Protein AF-A0A1H0LNW9-F1 (afdb_monomer)

Organism: NCBI:txid504798

Secondary structure (DSSP, 8-state):
-------SSSSSSSSHHHHHHHHHHTT------HHHHHHHHHHHTT----TTS-SSSS-----------TT--------HHHHHHHHHHHHHTTTTSEEE-S---HHHHHHHHHHHTSPPPHHHHHHHHHHSSEEETTEEE--EE--TTTTT--EEHHHHHHHHHHHH---TTEEEEEE-SSS-EEEEETTS--TTS---EEEE-TT---GGGSEEEESSHHHHHHHHHHHHHHHHHHH-

Structure (mmCIF, N/CA/C/O backbone):
data_AF-A0A1H0LNW9-F1
#
_entry.id   AF-A0A1H0LNW9-F1
#
loop_
_atom_site.group_PDB
_atom_site.id
_atom_site.type_symbol
_atom_site.label_atom_id
_atom_site.label_alt_id
_atom_site.label_comp_id
_atom_site.label_asym_id
_atom_site.label_entity_id
_atom_site.label_seq_id
_atom_site.pdbx_PDB_ins_code
_atom_site.Cartn_x
_atom_site.Cartn_y
_atom_site.Cartn_z
_atom_site.occupancy
_atom_site.B_iso_or_equiv
_atom_site.auth_seq_id
_atom_site.auth_comp_id
_atom_site.auth_asym_id
_atom_site.auth_atom_id
_atom_site.pdbx_PDB_model_num
ATOM 1 N N . MET A 1 1 ? 15.613 2.258 49.304 1.00 34.84 1 MET A N 1
ATOM 2 C CA . MET A 1 1 ? 14.424 1.414 49.062 1.00 34.84 1 MET A CA 1
ATOM 3 C C . MET A 1 1 ? 13.730 1.977 47.836 1.00 34.84 1 MET A C 1
ATOM 5 O O . MET A 1 1 ? 13.102 3.019 47.942 1.00 34.84 1 MET A O 1
ATOM 9 N N . GLY A 1 2 ? 13.984 1.391 46.666 1.00 29.47 2 GLY A N 1
ATOM 10 C CA . GLY A 1 2 ? 13.487 1.881 45.382 1.00 29.47 2 GLY A CA 1
ATOM 11 C C . GLY A 1 2 ? 12.769 0.762 44.635 1.00 29.47 2 GLY A C 1
ATOM 12 O O . GLY A 1 2 ? 13.371 -0.275 44.374 1.00 29.47 2 GLY A O 1
ATOM 13 N N . ASN A 1 3 ? 11.495 0.992 44.326 1.00 34.66 3 ASN A N 1
ATOM 14 C CA . ASN A 1 3 ? 10.720 0.288 43.302 1.00 34.66 3 ASN A CA 1
ATOM 15 C C . ASN A 1 3 ? 10.956 1.030 41.974 1.00 34.66 3 ASN A C 1
ATOM 17 O O . ASN A 1 3 ? 11.098 2.247 41.990 1.00 34.66 3 ASN A O 1
ATOM 21 N N . GLY A 1 4 ? 10.979 0.447 40.785 1.00 26.94 4 GLY A N 1
ATOM 22 C CA . GLY A 1 4 ? 10.804 -0.922 40.330 1.00 26.94 4 GLY A CA 1
ATOM 23 C C . GLY A 1 4 ? 10.951 -0.839 38.810 1.00 26.94 4 GLY A C 1
ATOM 24 O O . GLY A 1 4 ? 10.164 -0.172 38.146 1.00 26.94 4 GLY A O 1
ATOM 25 N N . CYS A 1 5 ? 12.022 -1.427 38.282 1.00 28.97 5 CYS A N 1
ATOM 26 C CA . CYS A 1 5 ? 12.367 -1.429 36.865 1.00 28.97 5 CYS A CA 1
ATOM 27 C C . CYS A 1 5 ? 11.828 -2.733 36.261 1.00 28.97 5 CYS A C 1
ATOM 29 O O . CYS A 1 5 ? 12.418 -3.791 36.461 1.00 28.97 5 CYS A O 1
ATOM 31 N N . LEU A 1 6 ? 10.676 -2.676 35.591 1.00 31.20 6 LEU A N 1
ATOM 32 C CA . LEU A 1 6 ? 10.046 -3.823 34.921 1.00 31.20 6 LEU A CA 1
ATOM 33 C C . LEU A 1 6 ? 9.520 -3.408 33.540 1.00 31.20 6 LEU A C 1
ATOM 35 O O . LEU A 1 6 ? 8.344 -3.544 33.242 1.00 31.20 6 LEU A O 1
ATOM 39 N N . VAL A 1 7 ? 10.404 -2.896 32.681 1.00 29.38 7 VAL A N 1
ATOM 40 C CA . VAL A 1 7 ? 10.151 -2.778 31.233 1.00 29.38 7 VAL A CA 1
ATOM 41 C C . VAL A 1 7 ? 11.478 -2.984 30.493 1.00 29.38 7 VAL A C 1
ATOM 43 O O . VAL A 1 7 ? 12.141 -2.025 30.115 1.00 29.38 7 VAL A O 1
ATOM 46 N N . SER A 1 8 ? 11.964 -4.224 30.352 1.00 31.25 8 SER A N 1
ATOM 47 C CA . SER A 1 8 ? 13.153 -4.460 29.496 1.00 31.25 8 SER A CA 1
ATOM 48 C C . SER A 1 8 ? 13.343 -5.882 28.938 1.00 31.25 8 SER A C 1
ATOM 50 O O . SER A 1 8 ? 14.408 -6.214 28.414 1.00 31.25 8 SER A O 1
ATOM 52 N N . ALA A 1 9 ? 12.328 -6.750 29.004 1.00 26.91 9 ALA A N 1
ATOM 53 C CA . ALA A 1 9 ? 12.475 -8.142 28.558 1.00 26.91 9 ALA A CA 1
ATOM 54 C C . ALA A 1 9 ? 11.690 -8.520 27.285 1.00 26.91 9 ALA A C 1
ATOM 56 O O . ALA A 1 9 ? 11.977 -9.564 26.712 1.00 26.91 9 ALA A O 1
ATOM 57 N N . ALA A 1 10 ? 10.768 -7.689 26.784 1.00 27.45 10 ALA A N 1
ATOM 58 C CA . ALA A 1 10 ? 9.867 -8.086 25.690 1.00 27.45 10 ALA A CA 1
ATOM 59 C C . ALA A 1 10 ? 10.398 -7.843 24.256 1.00 27.45 10 ALA A C 1
ATOM 61 O O . ALA A 1 10 ? 9.768 -8.259 23.294 1.00 27.45 10 ALA A O 1
ATOM 62 N N . MET A 1 11 ? 11.564 -7.214 24.082 1.00 28.78 11 MET A N 1
ATOM 63 C CA . MET A 1 11 ? 12.026 -6.714 22.771 1.00 28.78 11 MET A CA 1
ATOM 64 C C . MET A 1 11 ? 13.027 -7.628 22.033 1.00 28.78 11 MET A C 1
ATOM 66 O O . MET A 1 11 ? 13.716 -7.182 21.125 1.00 28.78 11 MET A O 1
ATOM 70 N N . ARG A 1 12 ? 13.161 -8.903 22.428 1.00 29.52 12 ARG A N 1
ATOM 71 C CA . ARG A 1 12 ? 14.272 -9.776 21.986 1.00 29.52 12 ARG A CA 1
ATOM 72 C C . ARG A 1 12 ? 13.893 -10.995 21.125 1.00 29.52 12 ARG A C 1
ATOM 74 O O . ARG A 1 12 ? 14.699 -11.909 21.017 1.00 29.52 12 ARG A O 1
ATOM 81 N N . CYS A 1 13 ? 12.719 -11.030 20.488 1.00 27.95 13 CYS A N 1
ATOM 82 C CA . CYS A 1 13 ? 12.279 -12.223 19.730 1.00 27.95 13 CYS A CA 1
ATOM 83 C C . CYS A 1 13 ? 11.593 -11.982 18.368 1.00 27.95 13 CYS A C 1
ATOM 85 O O . CYS A 1 13 ? 11.045 -12.923 17.804 1.00 27.95 13 CYS A O 1
ATOM 87 N N . THR A 1 14 ? 11.603 -10.773 17.798 1.00 38.53 14 THR A N 1
ATOM 88 C CA . THR A 1 14 ? 10.730 -10.453 16.645 1.00 38.53 14 THR A CA 1
ATOM 89 C C . THR A 1 14 ? 11.342 -10.643 15.252 1.00 38.53 14 THR A C 1
ATOM 91 O O . THR A 1 14 ? 10.592 -10.646 14.285 1.00 38.53 14 THR A O 1
ATOM 94 N N . CYS A 1 15 ? 12.654 -10.870 15.115 1.00 30.19 15 CYS A N 1
ATOM 95 C CA . CYS A 1 15 ? 13.283 -11.076 13.796 1.00 30.19 15 CYS A CA 1
ATOM 96 C C . CYS A 1 15 ? 13.337 -12.562 13.366 1.00 30.19 15 CYS A C 1
ATOM 98 O O . CYS A 1 15 ? 13.220 -12.879 12.185 1.00 30.19 15 CYS A O 1
ATOM 100 N N . GLU A 1 16 ? 13.432 -13.513 14.307 1.00 31.70 16 GLU A N 1
ATOM 101 C CA . GLU A 1 16 ? 13.527 -14.949 13.973 1.00 31.70 16 GLU A CA 1
ATOM 102 C C . GLU A 1 16 ? 12.199 -15.575 13.512 1.00 31.70 16 GLU A C 1
ATOM 104 O O . GLU A 1 16 ? 12.203 -16.593 12.819 1.00 31.70 16 GLU A O 1
ATOM 109 N N . SER A 1 17 ? 11.048 -14.986 13.850 1.00 43.88 17 SER A N 1
ATOM 110 C CA . SER A 1 17 ? 9.737 -15.571 13.532 1.00 43.88 17 SER A CA 1
ATOM 111 C C . SER A 1 17 ? 9.346 -15.443 12.053 1.00 43.88 17 SER A C 1
ATOM 113 O O . SER A 1 17 ? 8.629 -16.305 11.541 1.00 43.88 17 SER A O 1
ATOM 115 N N . TRP A 1 18 ? 9.846 -14.420 11.360 1.00 41.72 18 TRP A N 1
ATOM 116 C CA . TRP A 1 18 ? 9.479 -14.065 9.986 1.00 41.72 18 TRP A CA 1
ATOM 117 C C . TRP A 1 18 ? 10.092 -15.009 8.939 1.00 41.72 18 TRP A C 1
ATOM 119 O O . TRP A 1 18 ? 9.381 -15.651 8.160 1.00 41.72 18 TRP A O 1
ATOM 129 N N . THR A 1 19 ? 11.411 -15.212 8.990 1.00 38.91 19 THR A N 1
ATOM 130 C CA . THR A 1 19 ? 12.135 -16.137 8.098 1.00 38.91 19 THR A CA 1
ATOM 131 C C . THR A 1 19 ? 11.684 -17.589 8.296 1.00 38.91 19 THR A C 1
ATOM 133 O O . THR A 1 19 ? 11.582 -18.360 7.341 1.00 38.91 19 THR A O 1
ATOM 136 N N . LEU A 1 20 ? 11.348 -17.973 9.532 1.00 34.78 20 LEU A N 1
ATOM 137 C CA . LEU A 1 20 ? 10.923 -19.336 9.858 1.00 34.78 20 LEU A CA 1
ATOM 138 C C . LEU A 1 20 ? 9.510 -19.674 9.354 1.00 34.78 20 LEU A C 1
ATOM 140 O O . LEU A 1 20 ? 9.266 -20.841 9.035 1.00 34.78 20 LEU A O 1
ATOM 144 N N . ARG A 1 21 ? 8.592 -18.701 9.230 1.00 43.81 21 ARG A N 1
ATOM 145 C CA . ARG A 1 21 ? 7.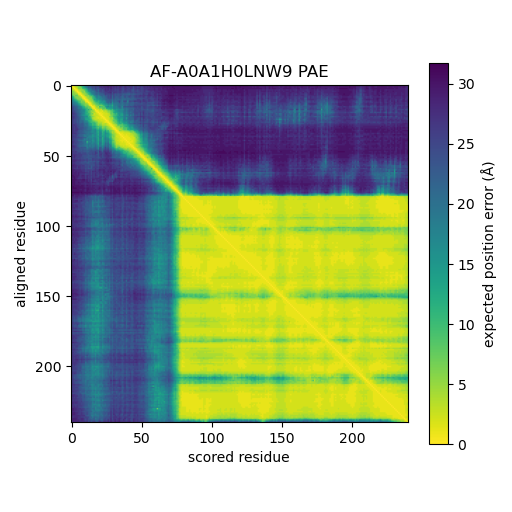267 -18.928 8.616 1.00 43.81 21 ARG A CA 1
ATOM 146 C C . ARG A 1 21 ? 7.366 -19.071 7.093 1.00 43.81 21 ARG A C 1
ATOM 148 O O . ARG A 1 21 ? 6.819 -20.034 6.557 1.00 43.81 21 ARG A O 1
ATOM 155 N N . ARG A 1 22 ? 8.168 -18.232 6.419 1.00 40.94 22 ARG A N 1
ATOM 156 C CA . ARG A 1 22 ? 8.440 -18.325 4.965 1.00 40.94 22 ARG A CA 1
ATOM 157 C C . ARG A 1 22 ? 9.105 -19.656 4.577 1.00 40.94 22 ARG A C 1
ATOM 159 O O . ARG A 1 22 ? 8.735 -20.268 3.581 1.00 40.94 22 ARG A O 1
ATOM 166 N N . LEU A 1 23 ? 10.026 -20.165 5.401 1.00 35.41 23 LEU A N 1
ATOM 167 C CA . LEU A 1 23 ? 10.678 -21.465 5.175 1.00 35.41 23 LEU A CA 1
ATOM 168 C C . LEU A 1 23 ? 9.754 -22.670 5.432 1.00 35.41 23 LEU A C 1
ATOM 170 O O . LEU A 1 23 ? 9.874 -23.687 4.747 1.00 35.41 23 LEU A O 1
ATOM 174 N N . ARG A 1 24 ? 8.810 -22.564 6.380 1.00 39.91 24 ARG A N 1
ATOM 175 C CA . ARG A 1 24 ? 7.809 -23.617 6.639 1.00 39.91 24 ARG A CA 1
ATOM 176 C C . ARG A 1 24 ? 6.731 -23.684 5.557 1.00 39.91 24 ARG A C 1
ATOM 178 O O . ARG A 1 24 ? 6.348 -24.791 5.192 1.00 39.91 24 ARG A O 1
ATOM 185 N N . ALA A 1 25 ? 6.305 -22.543 5.012 1.00 43.97 25 ALA A N 1
ATOM 186 C CA . ALA A 1 25 ? 5.369 -22.482 3.884 1.00 43.97 25 ALA A CA 1
ATOM 187 C C . ALA A 1 25 ? 5.932 -23.141 2.605 1.00 43.97 25 ALA A C 1
ATOM 189 O O . ALA A 1 25 ? 5.182 -23.693 1.809 1.00 43.97 25 ALA A O 1
ATOM 190 N N . LEU A 1 26 ? 7.262 -23.169 2.451 1.00 37.03 26 LEU A N 1
ATOM 191 C CA . LEU A 1 26 ? 7.967 -23.829 1.343 1.00 37.03 26 LEU A CA 1
ATOM 192 C C . LEU A 1 26 ? 8.302 -25.314 1.602 1.00 37.03 26 LEU A C 1
ATOM 194 O O . LEU A 1 26 ? 9.016 -25.933 0.815 1.00 37.03 26 LEU A O 1
ATOM 198 N N . GLY A 1 27 ? 7.838 -25.907 2.711 1.00 28.02 27 GLY A N 1
ATOM 199 C CA . GLY A 1 27 ? 8.083 -27.320 3.037 1.00 28.02 27 GLY A CA 1
ATOM 200 C C . GLY A 1 27 ? 9.542 -27.669 3.376 1.00 28.02 27 GLY A C 1
ATOM 201 O O . GLY A 1 27 ? 9.895 -28.848 3.477 1.00 28.02 27 GLY A O 1
ATOM 202 N N . LEU A 1 28 ? 10.406 -26.669 3.576 1.00 32.06 28 LEU A N 1
ATOM 203 C CA . LEU A 1 28 ? 11.828 -26.865 3.851 1.00 32.06 28 LEU A CA 1
ATOM 204 C C . LEU A 1 28 ? 12.054 -27.149 5.345 1.00 32.06 28 LEU A C 1
ATOM 206 O O . LEU A 1 28 ? 11.685 -26.367 6.223 1.00 32.06 28 LEU A O 1
ATOM 210 N N . ARG A 1 29 ? 12.699 -28.280 5.665 1.00 31.52 29 ARG A N 1
ATOM 211 C CA . ARG A 1 29 ? 13.094 -28.608 7.047 1.00 31.52 29 ARG A CA 1
ATOM 212 C C . ARG A 1 29 ? 14.321 -27.793 7.455 1.00 31.52 29 ARG A C 1
ATOM 214 O O . ARG A 1 29 ? 15.438 -28.108 7.051 1.00 31.52 29 ARG A O 1
ATOM 221 N N . VAL A 1 30 ? 14.127 -26.802 8.319 1.00 39.41 30 VAL A N 1
ATOM 222 C CA . VAL A 1 30 ? 15.219 -26.045 8.948 1.00 39.41 30 VAL A CA 1
ATOM 223 C C . VAL A 1 30 ? 15.768 -26.852 10.133 1.00 39.41 30 VAL A C 1
ATOM 225 O O . VAL A 1 30 ? 15.033 -27.161 11.071 1.00 39.41 30 VAL A O 1
ATOM 228 N N . ARG A 1 31 ? 17.050 -27.245 10.093 1.00 36.28 31 ARG A N 1
ATOM 229 C CA . ARG A 1 31 ? 17.749 -27.826 11.259 1.00 36.28 31 ARG A CA 1
ATOM 230 C C . ARG A 1 31 ? 18.092 -26.709 12.261 1.00 36.28 31 ARG A C 1
ATOM 232 O O . ARG A 1 31 ? 18.349 -25.594 11.819 1.00 36.28 31 ARG A O 1
ATOM 239 N N . PRO A 1 32 ? 18.123 -26.968 13.581 1.00 39.16 32 PRO A N 1
ATOM 240 C CA . PRO A 1 32 ? 18.311 -25.911 14.573 1.00 39.16 32 PRO A CA 1
ATOM 241 C C . PRO A 1 32 ? 19.728 -25.317 14.501 1.00 39.16 32 PRO A C 1
ATOM 243 O O . PRO A 1 32 ? 20.705 -25.971 14.860 1.00 39.16 32 PRO A O 1
ATOM 246 N N . ILE A 1 33 ? 19.823 -24.055 14.072 1.00 44.59 33 ILE A N 1
ATOM 247 C CA . ILE A 1 33 ? 21.045 -23.227 14.012 1.00 44.59 33 ILE A CA 1
ATOM 248 C C . ILE A 1 33 ? 21.335 -22.619 15.404 1.00 44.59 33 ILE A C 1
ATOM 250 O O . ILE A 1 33 ? 21.753 -21.480 15.542 1.00 44.59 33 ILE A O 1
ATOM 254 N N . ALA A 1 34 ? 21.099 -23.358 16.491 1.00 41.53 34 ALA A N 1
ATOM 255 C CA . ALA A 1 34 ? 21.319 -22.816 17.837 1.00 41.53 34 ALA A CA 1
ATOM 256 C C . ALA A 1 34 ? 22.820 -22.630 18.148 1.00 41.53 34 ALA A C 1
ATOM 258 O O . ALA A 1 34 ? 23.205 -21.697 18.843 1.00 41.53 34 ALA A O 1
ATOM 259 N N . ALA A 1 35 ? 23.684 -23.490 17.596 1.00 39.38 35 ALA A N 1
ATOM 260 C CA . ALA A 1 35 ? 25.124 -23.459 17.868 1.00 39.38 35 ALA A CA 1
ATOM 261 C C . ALA A 1 35 ? 25.894 -22.400 17.052 1.00 39.38 35 ALA A C 1
ATOM 263 O O . ALA A 1 35 ? 26.926 -21.911 17.507 1.00 39.38 35 ALA A O 1
ATOM 264 N N . GLU A 1 36 ? 25.402 -22.026 15.867 1.00 41.91 36 GLU A N 1
ATOM 265 C CA . GLU A 1 36 ? 26.073 -21.047 14.994 1.00 41.91 36 GLU A CA 1
ATOM 266 C C . GLU A 1 36 ? 25.740 -19.603 15.409 1.00 41.91 36 GLU A C 1
ATOM 268 O O . GLU A 1 36 ? 26.597 -18.722 15.348 1.00 41.91 36 GLU A O 1
ATOM 273 N N . ILE A 1 37 ? 24.522 -19.374 15.920 1.00 44.16 37 ILE A N 1
ATOM 274 C CA . ILE A 1 37 ? 24.078 -18.071 16.440 1.00 44.16 37 ILE A CA 1
ATOM 275 C C . ILE A 1 37 ? 24.905 -17.664 17.667 1.00 44.16 37 ILE A C 1
ATOM 277 O O . ILE A 1 37 ? 25.359 -16.524 17.744 1.00 44.16 37 ILE A O 1
ATOM 281 N N . GLU A 1 38 ? 25.191 -18.596 18.583 1.00 42.34 38 GLU A N 1
ATOM 282 C CA . GLU A 1 38 ? 26.005 -18.310 19.775 1.00 42.34 38 GLU A CA 1
ATOM 283 C C . GLU A 1 38 ? 27.466 -17.978 19.408 1.00 42.34 38 GLU A C 1
ATOM 285 O O . GLU A 1 38 ? 28.097 -17.106 20.009 1.00 42.34 38 GLU A O 1
ATOM 290 N N . ARG A 1 39 ? 27.988 -18.605 18.343 1.00 45.47 39 ARG A N 1
ATOM 291 C CA . ARG A 1 39 ? 29.320 -18.313 17.792 1.00 45.47 39 ARG A CA 1
ATOM 292 C C . ARG A 1 39 ? 29.410 -16.909 17.190 1.00 45.47 39 ARG A C 1
ATOM 294 O O . ARG A 1 39 ? 30.394 -16.209 17.423 1.00 45.47 39 ARG A O 1
ATOM 301 N N . LEU A 1 40 ? 28.387 -16.491 16.443 1.00 41.03 40 LEU A N 1
ATOM 302 C CA . LEU A 1 40 ? 28.320 -15.159 15.830 1.00 41.03 40 LEU A CA 1
ATOM 303 C C . LEU A 1 40 ? 28.073 -14.055 16.867 1.00 41.03 40 LEU A C 1
ATOM 305 O O . LEU A 1 40 ? 28.621 -12.960 16.744 1.00 41.03 40 LEU A O 1
ATOM 309 N N . ARG A 1 41 ? 27.325 -14.359 17.933 1.00 44.53 41 ARG A N 1
ATOM 310 C CA . ARG A 1 41 ? 27.077 -13.450 19.060 1.00 44.53 41 ARG A CA 1
ATOM 311 C C . ARG A 1 41 ? 28.364 -13.087 19.802 1.00 44.53 41 ARG A C 1
ATOM 313 O O . ARG A 1 41 ? 28.653 -11.907 19.990 1.00 44.53 41 ARG A O 1
ATOM 320 N N . SER A 1 42 ? 29.189 -14.089 20.107 1.00 43.38 42 SER A N 1
ATOM 321 C CA . SER A 1 42 ? 30.491 -13.892 20.758 1.00 43.38 42 SER A CA 1
ATOM 322 C C . SER A 1 42 ? 31.478 -13.085 19.890 1.00 43.38 42 SER A C 1
ATOM 324 O O . SER A 1 42 ? 32.344 -12.384 20.409 1.00 43.38 42 SER A O 1
ATOM 326 N N . ALA A 1 43 ? 31.322 -13.118 18.560 1.00 40.88 43 ALA A N 1
ATOM 327 C CA . ALA A 1 43 ? 32.147 -12.349 17.624 1.00 40.88 43 ALA A CA 1
ATOM 328 C C . ALA A 1 43 ? 31.724 -10.869 17.475 1.00 40.88 43 ALA A C 1
ATOM 330 O O . ALA A 1 43 ? 32.540 -10.039 17.064 1.00 40.88 43 ALA A O 1
ATOM 331 N N . LEU A 1 44 ? 30.474 -10.522 17.806 1.00 41.72 44 LEU A N 1
ATOM 332 C CA . LEU A 1 44 ? 29.939 -9.157 17.695 1.00 41.72 44 LEU A CA 1
ATOM 333 C C . LEU A 1 44 ? 30.102 -8.332 18.983 1.00 41.72 44 LEU A C 1
ATOM 335 O O . LEU A 1 44 ? 30.258 -7.114 18.905 1.00 41.72 44 LEU A O 1
ATOM 339 N N . GLU A 1 45 ? 30.176 -8.972 20.153 1.00 40.91 45 GLU A N 1
ATOM 340 C CA . GLU A 1 45 ? 30.360 -8.296 21.452 1.00 40.91 45 GLU A CA 1
ATOM 341 C C . GLU A 1 45 ? 31.757 -7.654 21.640 1.00 40.91 45 GLU A C 1
ATOM 343 O O . GLU A 1 45 ? 31.981 -6.905 22.588 1.00 40.91 45 GLU A O 1
ATOM 348 N N . GLY A 1 46 ? 32.690 -7.863 20.702 1.00 36.16 46 GLY A N 1
ATOM 349 C CA . GLY A 1 46 ? 34.044 -7.294 20.729 1.00 36.16 46 GLY A CA 1
ATOM 350 C C . GLY A 1 46 ? 34.237 -5.931 20.045 1.00 36.16 46 GLY A C 1
ATOM 351 O O . GLY A 1 46 ? 35.365 -5.439 20.013 1.00 36.16 46 GLY A O 1
ATOM 352 N N . ARG A 1 47 ? 33.203 -5.301 19.465 1.00 35.28 47 ARG A N 1
ATOM 353 C CA . ARG A 1 47 ? 33.355 -4.019 18.742 1.00 35.28 47 ARG A CA 1
ATOM 354 C C . ARG A 1 47 ? 32.391 -2.944 19.233 1.00 35.28 47 ARG A C 1
ATOM 356 O O . ARG A 1 47 ? 31.374 -2.646 18.621 1.00 35.28 47 ARG A O 1
ATOM 363 N N . HIS A 1 48 ? 32.776 -2.317 20.339 1.00 36.47 48 HIS A N 1
ATOM 364 C CA . HIS A 1 48 ? 32.179 -1.084 20.839 1.00 36.47 48 HIS A CA 1
ATOM 365 C C . HIS A 1 48 ? 32.704 0.116 20.023 1.00 36.47 48 HIS A C 1
ATOM 367 O O . HIS A 1 48 ? 33.850 0.523 20.212 1.00 36.47 48 HIS A O 1
ATOM 373 N N . GLN A 1 49 ? 31.884 0.708 19.144 1.00 31.61 49 GLN A N 1
ATOM 374 C CA . GLN A 1 49 ? 32.076 2.086 18.660 1.00 31.61 49 GLN A CA 1
ATOM 375 C C . GLN A 1 49 ? 30.737 2.850 18.592 1.00 31.61 49 GLN A C 1
ATOM 377 O O . GLN A 1 49 ? 29.762 2.386 18.017 1.00 31.61 49 GLN A O 1
ATOM 382 N N . ASP A 1 50 ? 30.752 3.995 19.282 1.00 33.75 50 ASP A N 1
ATOM 383 C CA . ASP A 1 50 ? 29.851 5.160 19.382 1.00 33.75 50 ASP A CA 1
ATOM 384 C C . ASP A 1 50 ? 28.437 5.147 18.721 1.00 33.75 50 ASP A C 1
ATOM 386 O O . ASP A 1 50 ? 28.322 5.240 17.498 1.00 33.75 50 ASP A O 1
ATOM 390 N N . PRO A 1 51 ? 27.336 5.198 19.510 1.00 32.09 51 PRO A N 1
ATOM 391 C CA . PRO A 1 51 ? 25.957 5.273 19.013 1.00 32.09 51 PRO A CA 1
ATOM 392 C C . PRO A 1 51 ? 25.458 6.686 18.636 1.00 32.09 51 PRO A C 1
ATOM 394 O O . PRO A 1 51 ? 24.267 6.858 18.366 1.00 32.09 51 PRO A O 1
ATOM 397 N N . ARG A 1 52 ? 26.304 7.730 18.632 1.00 33.16 52 ARG A N 1
ATOM 398 C CA . ARG A 1 52 ? 25.857 9.121 18.389 1.00 33.16 52 ARG A CA 1
ATOM 399 C C . ARG A 1 52 ? 26.017 9.637 16.957 1.00 33.16 52 ARG A C 1
ATOM 401 O O . ARG A 1 52 ? 25.747 10.815 16.731 1.00 33.16 52 ARG A O 1
ATOM 408 N N . ARG A 1 53 ? 26.416 8.808 15.984 1.00 30.92 53 ARG A N 1
ATOM 409 C CA . ARG A 1 53 ? 26.784 9.306 14.643 1.00 30.92 53 ARG A CA 1
ATOM 410 C C . ARG A 1 53 ? 25.901 8.910 13.458 1.00 30.92 53 ARG A C 1
ATOM 412 O O . ARG A 1 53 ? 26.234 9.317 12.353 1.00 30.92 53 ARG A O 1
ATOM 419 N N . ASP A 1 54 ? 24.771 8.229 13.651 1.00 33.16 54 ASP A N 1
ATOM 420 C CA . ASP A 1 54 ? 23.946 7.813 12.497 1.00 33.16 54 ASP A CA 1
ATOM 421 C C . ASP A 1 54 ? 22.431 8.013 12.666 1.00 33.16 54 ASP A C 1
ATOM 423 O O . ASP A 1 54 ? 21.612 7.294 12.110 1.00 33.16 54 ASP A O 1
ATOM 427 N N . ARG A 1 55 ? 22.029 9.032 13.439 1.00 31.75 55 ARG A N 1
ATOM 428 C CA . ARG A 1 55 ? 20.616 9.457 13.545 1.00 31.75 55 ARG A CA 1
ATOM 429 C C . ARG A 1 55 ? 20.173 10.428 12.442 1.00 31.75 55 ARG A C 1
ATOM 431 O O . ARG A 1 55 ? 19.037 10.882 12.459 1.00 31.75 55 ARG A O 1
ATOM 438 N N . SER A 1 56 ? 21.048 10.753 11.491 1.00 28.77 56 SER A N 1
ATOM 439 C CA . SER A 1 56 ? 20.830 11.856 10.538 1.00 28.77 56 SER A CA 1
ATOM 440 C C . SER A 1 56 ? 20.714 11.416 9.076 1.00 28.77 56 SER A C 1
ATOM 442 O O . SER A 1 56 ? 20.714 12.272 8.190 1.00 28.77 56 SER A O 1
ATOM 444 N N . ARG A 1 57 ? 20.656 10.105 8.798 1.00 33.59 57 ARG A N 1
ATOM 445 C CA . ARG A 1 57 ? 20.775 9.579 7.428 1.00 33.59 57 ARG A CA 1
ATOM 446 C C . ARG A 1 57 ? 19.593 8.771 6.892 1.00 33.59 57 ARG A C 1
ATOM 448 O O . ARG A 1 57 ? 19.595 8.507 5.697 1.00 33.59 57 ARG A O 1
ATOM 455 N N . CYS A 1 58 ? 18.584 8.442 7.704 1.00 34.78 58 CYS A N 1
ATOM 456 C CA . CYS A 1 58 ? 17.453 7.627 7.234 1.00 34.78 58 CYS A CA 1
ATOM 457 C C . CYS A 1 58 ? 16.212 8.401 6.769 1.00 34.78 58 CYS A C 1
ATOM 459 O O . CYS A 1 58 ? 15.559 7.929 5.853 1.00 34.78 58 CYS A O 1
ATOM 461 N N . LEU A 1 59 ? 15.900 9.598 7.270 1.00 35.78 59 LEU A N 1
ATOM 462 C CA . LEU A 1 59 ? 14.749 10.373 6.779 1.00 35.78 59 LEU A CA 1
ATOM 463 C C . LEU A 1 59 ? 15.067 11.868 6.861 1.00 35.78 59 LEU A C 1
ATOM 465 O O . LEU A 1 59 ? 14.741 12.553 7.830 1.00 35.78 59 LEU A O 1
ATOM 469 N N . GLN A 1 60 ? 15.769 12.390 5.853 1.00 32.22 60 GLN A N 1
ATOM 470 C CA . GLN A 1 60 ? 15.808 13.836 5.654 1.00 32.22 60 GLN A CA 1
ATOM 471 C C . GLN A 1 60 ? 14.430 14.271 5.153 1.00 32.22 60 GLN A C 1
ATOM 473 O O . GLN A 1 60 ? 14.055 13.968 4.027 1.00 32.22 60 GLN A O 1
ATOM 478 N N . ARG A 1 61 ? 13.694 14.906 6.070 1.00 35.47 61 ARG A N 1
ATOM 479 C CA . ARG A 1 61 ? 12.631 15.903 5.891 1.00 35.47 61 ARG A CA 1
ATOM 480 C C . ARG A 1 61 ? 11.982 15.915 4.499 1.00 35.47 61 ARG A C 1
ATOM 482 O O . ARG A 1 61 ? 12.570 16.400 3.538 1.00 35.47 61 ARG A O 1
ATOM 489 N N . LEU A 1 62 ? 10.745 15.420 4.448 1.00 36.59 62 LEU A N 1
ATOM 490 C CA . LEU A 1 62 ? 9.809 15.504 3.327 1.00 36.59 62 LEU A CA 1
ATOM 491 C C . LEU A 1 62 ? 9.542 16.974 2.946 1.00 36.59 62 LEU A C 1
ATOM 493 O O . LEU A 1 62 ? 8.549 17.565 3.352 1.00 36.59 62 LEU A O 1
ATOM 497 N N . GLU A 1 63 ? 10.438 17.580 2.178 1.00 31.73 63 GLU A N 1
ATOM 498 C CA . GLU A 1 63 ? 10.131 18.747 1.355 1.00 31.73 63 GLU A CA 1
ATOM 499 C C . GLU A 1 63 ? 10.076 18.236 -0.082 1.00 31.73 63 GLU A C 1
ATOM 501 O O . GLU A 1 63 ? 11.101 17.959 -0.702 1.00 31.73 63 GLU A O 1
ATOM 506 N N . VAL A 1 64 ? 8.858 18.007 -0.575 1.00 34.44 64 VAL A N 1
ATOM 507 C CA . VAL A 1 64 ? 8.599 17.583 -1.954 1.00 34.44 64 VAL A CA 1
ATOM 508 C C . VAL A 1 64 ? 9.118 18.686 -2.885 1.00 34.44 64 VAL A C 1
ATOM 510 O O . VAL A 1 64 ? 8.596 19.802 -2.831 1.00 34.44 64 VAL A O 1
ATOM 513 N N . PRO A 1 65 ? 10.141 18.444 -3.726 1.00 28.17 65 PRO A N 1
ATOM 514 C CA . PRO A 1 65 ? 10.574 19.453 -4.675 1.00 28.17 65 PRO A CA 1
ATOM 515 C C . PRO A 1 65 ? 9.524 19.582 -5.782 1.00 28.17 65 PRO A C 1
ATOM 517 O O . PRO A 1 65 ? 9.179 18.612 -6.456 1.00 28.17 65 PRO A O 1
ATOM 520 N N . VAL A 1 66 ? 9.030 20.804 -5.977 1.00 34.22 66 VAL A N 1
ATOM 521 C CA . VAL A 1 66 ? 8.240 21.185 -7.151 1.00 34.22 66 VAL A CA 1
ATOM 522 C C . VAL A 1 66 ? 9.155 21.077 -8.372 1.00 34.22 66 VAL A C 1
ATOM 524 O O . VAL A 1 66 ? 10.077 21.873 -8.537 1.00 34.22 66 VAL A O 1
ATOM 527 N N . LEU A 1 67 ? 8.941 20.063 -9.209 1.00 34.75 67 LEU A N 1
ATOM 528 C CA . LEU A 1 67 ? 9.654 19.917 -10.477 1.00 34.75 67 LEU A CA 1
ATOM 529 C C . LEU A 1 67 ? 8.954 20.772 -11.541 1.00 34.75 67 LEU A C 1
ATOM 531 O O . LEU A 1 67 ? 7.867 20.431 -12.009 1.00 34.75 67 LEU A O 1
ATOM 535 N N . GLU A 1 68 ? 9.569 21.892 -11.924 1.00 29.73 68 GLU A N 1
ATOM 536 C CA . GLU A 1 68 ? 9.083 22.729 -13.024 1.00 29.73 68 GLU A CA 1
ATOM 537 C C . GLU A 1 68 ? 9.337 22.049 -14.378 1.00 29.73 68 GLU A C 1
ATOM 539 O O . GLU A 1 68 ? 10.475 21.834 -14.797 1.00 29.73 68 GLU A O 1
ATOM 544 N N . GLY A 1 69 ? 8.252 21.701 -15.073 1.00 34.72 69 GLY A N 1
ATOM 545 C CA . GLY A 1 69 ? 8.289 21.187 -16.440 1.00 34.72 69 GLY A CA 1
ATOM 546 C C . GLY A 1 69 ? 8.306 22.307 -17.498 1.00 34.72 69 GLY A C 1
ATOM 547 O O . GLY A 1 69 ? 7.756 23.386 -17.272 1.00 34.72 69 GLY A O 1
ATOM 548 N N . PRO A 1 70 ? 8.838 22.051 -18.708 1.00 34.59 70 PRO A N 1
ATOM 549 C CA . PRO A 1 70 ? 9.123 23.065 -19.735 1.00 34.59 70 PRO A CA 1
ATOM 550 C C . PRO A 1 70 ? 7.892 23.652 -20.464 1.00 34.59 70 PRO A C 1
ATOM 552 O O . PRO A 1 70 ? 8.043 24.250 -21.525 1.00 34.59 70 PRO A O 1
ATOM 555 N N . SER A 1 71 ? 6.669 23.493 -19.938 1.00 41.00 71 SER A N 1
ATOM 556 C CA . SER A 1 71 ? 5.432 23.907 -20.633 1.00 41.00 71 SER A CA 1
ATOM 557 C C . SER A 1 71 ? 4.589 24.977 -19.936 1.00 41.00 71 SER A C 1
ATOM 559 O O . SER A 1 71 ? 3.512 25.296 -20.433 1.00 41.00 71 SER A O 1
ATOM 561 N N . GLY A 1 72 ? 5.031 25.549 -18.809 1.00 39.12 72 GLY A N 1
ATOM 562 C CA . GLY A 1 72 ? 4.305 26.651 -18.155 1.00 39.12 72 GLY A CA 1
ATOM 563 C C . GLY A 1 72 ? 2.888 26.299 -17.671 1.00 39.12 72 GLY A C 1
ATOM 564 O O . GLY A 1 72 ? 2.123 27.189 -17.307 1.00 39.12 72 GLY A O 1
ATOM 565 N N . ARG A 1 73 ? 2.526 25.009 -17.646 1.00 38.12 73 ARG A N 1
ATOM 566 C CA . ARG A 1 73 ? 1.372 24.508 -16.900 1.00 38.12 73 ARG A CA 1
ATOM 567 C C . ARG A 1 73 ? 1.796 24.322 -15.453 1.00 38.12 73 ARG A C 1
ATOM 569 O O . ARG A 1 73 ? 2.654 23.499 -15.153 1.00 38.12 73 ARG A O 1
ATOM 576 N N . ILE A 1 74 ? 1.202 25.117 -14.578 1.00 36.28 74 ILE A N 1
ATOM 577 C CA . ILE A 1 74 ? 1.329 24.961 -13.137 1.00 36.28 74 ILE A CA 1
ATOM 578 C C . ILE A 1 74 ? 0.607 23.649 -12.783 1.00 36.28 74 ILE A C 1
ATOM 580 O O . ILE A 1 74 ? -0.604 23.536 -12.959 1.00 36.28 74 ILE A O 1
ATOM 584 N N . TRP A 1 75 ? 1.359 22.636 -12.356 1.00 36.22 75 TRP A N 1
ATOM 585 C CA . TRP A 1 75 ? 0.812 21.378 -11.846 1.00 36.22 75 TRP A CA 1
ATOM 586 C C . TRP A 1 75 ? 0.367 21.604 -10.397 1.00 36.22 75 TRP A C 1
ATOM 588 O O . TRP A 1 75 ? 1.125 21.366 -9.462 1.00 36.22 75 TRP A O 1
ATOM 598 N N . TRP A 1 76 ? -0.835 22.140 -10.197 1.00 45.47 76 TRP A N 1
ATOM 599 C CA . TRP A 1 76 ? -1.483 22.117 -8.885 1.00 45.47 76 TRP A CA 1
ATOM 600 C C . TRP A 1 76 ? -2.126 20.740 -8.677 1.00 45.47 76 TRP A C 1
ATOM 602 O O . TRP A 1 76 ? -2.968 20.335 -9.469 1.00 45.47 76 TRP A O 1
ATOM 612 N N . MET A 1 77 ? -1.697 20.051 -7.614 1.00 47.47 77 MET A N 1
ATOM 613 C CA . MET A 1 77 ? -2.329 18.871 -7.003 1.00 47.47 77 MET A CA 1
ATOM 614 C C . MET A 1 77 ? -2.728 17.761 -7.986 1.00 47.47 77 MET A C 1
ATOM 616 O O . MET A 1 77 ? -3.886 17.649 -8.374 1.00 47.47 77 MET A O 1
ATOM 620 N N . THR A 1 78 ? -1.773 16.888 -8.323 1.00 61.81 78 THR A N 1
ATOM 621 C CA . THR A 1 78 ? -2.122 15.519 -8.731 1.00 61.81 78 THR A CA 1
ATOM 622 C C . THR A 1 78 ? -2.980 14.934 -7.605 1.00 61.81 78 THR A C 1
ATOM 624 O O . THR A 1 78 ? -2.488 14.823 -6.484 1.00 61.81 78 THR A O 1
ATOM 627 N N . ASN A 1 79 ? -4.261 14.653 -7.864 1.00 88.00 79 ASN A N 1
ATOM 628 C CA . ASN A 1 79 ? -5.104 13.985 -6.867 1.00 88.00 79 ASN A CA 1
ATOM 629 C C . ASN A 1 79 ? -4.614 12.542 -6.659 1.00 88.00 79 ASN A C 1
ATOM 631 O O . ASN A 1 79 ? -3.873 12.005 -7.488 1.00 88.00 79 ASN A O 1
ATOM 635 N N . ALA A 1 80 ? -5.013 11.911 -5.558 1.00 95.31 80 ALA A N 1
ATOM 636 C CA . ALA A 1 80 ? -4.479 10.612 -5.153 1.00 95.31 80 ALA A CA 1
ATOM 637 C C . ALA A 1 80 ? -4.616 9.533 -6.246 1.00 95.31 80 ALA A C 1
ATOM 639 O O . ALA A 1 80 ? -3.690 8.763 -6.501 1.00 95.31 80 ALA A O 1
ATOM 640 N N . VAL A 1 81 ? -5.749 9.506 -6.953 1.00 97.44 81 VAL A N 1
ATOM 641 C CA . VAL A 1 81 ? -6.004 8.541 -8.034 1.00 97.44 81 VAL A CA 1
ATOM 642 C C . VAL A 1 81 ? -5.147 8.837 -9.267 1.00 97.44 81 VAL A C 1
ATOM 644 O O . VAL A 1 81 ? -4.598 7.916 -9.865 1.00 97.44 81 VAL A O 1
ATOM 647 N N . GLU A 1 82 ? -4.960 10.105 -9.634 1.00 97.00 82 GLU A N 1
ATOM 648 C CA . GLU A 1 82 ? -4.048 10.488 -10.717 1.00 97.00 82 GLU A CA 1
ATOM 649 C C . GLU A 1 82 ? -2.597 10.095 -10.386 1.00 97.00 82 GLU A C 1
ATOM 651 O O . GLU A 1 82 ? -1.857 9.649 -11.264 1.00 97.00 82 GLU A O 1
ATOM 656 N N . ALA A 1 83 ? -2.187 10.191 -9.117 1.00 97.38 83 ALA A N 1
ATOM 657 C CA . ALA A 1 83 ? -0.874 9.723 -8.681 1.00 97.38 83 ALA A CA 1
ATOM 658 C C . ALA A 1 83 ? -0.740 8.200 -8.843 1.00 97.38 83 ALA A C 1
ATOM 660 O O . ALA A 1 83 ? 0.305 7.729 -9.300 1.00 97.38 83 ALA A O 1
ATOM 661 N N . SER A 1 84 ? -1.807 7.442 -8.570 1.00 98.44 84 SER A N 1
ATOM 662 C CA . SER A 1 84 ? -1.865 6.008 -8.867 1.00 98.44 84 SER A CA 1
ATOM 663 C C . SER A 1 84 ? -1.721 5.715 -10.361 1.00 98.44 84 SER A C 1
ATOM 665 O O . SER A 1 84 ? -0.920 4.858 -10.716 1.00 98.44 84 SER A O 1
ATOM 667 N N . GLU A 1 85 ? -2.399 6.442 -11.255 1.00 98.38 85 GLU A N 1
ATOM 668 C CA . GLU A 1 85 ? -2.226 6.245 -12.708 1.00 98.38 85 GLU A CA 1
ATOM 669 C C . GLU A 1 85 ? -0.779 6.498 -13.152 1.00 98.38 85 GLU A C 1
ATOM 671 O O . GLU A 1 85 ? -0.194 5.714 -13.900 1.00 98.38 85 GLU A O 1
ATOM 676 N N . ARG A 1 86 ? -0.148 7.551 -12.624 1.00 98.31 86 ARG A N 1
ATOM 677 C CA . ARG A 1 86 ? 1.265 7.843 -12.904 1.00 98.31 86 ARG A CA 1
ATOM 678 C C . ARG A 1 86 ? 2.202 6.776 -12.345 1.00 98.31 86 ARG A C 1
ATOM 680 O O . ARG A 1 86 ? 3.240 6.500 -12.947 1.00 98.31 86 ARG A O 1
ATOM 687 N N . LEU A 1 87 ? 1.865 6.172 -11.206 1.00 98.44 87 LEU A N 1
ATOM 688 C CA . LEU A 1 87 ? 2.602 5.027 -10.680 1.00 98.44 87 LEU A CA 1
ATOM 689 C C . LEU A 1 87 ? 2.443 3.803 -11.588 1.00 98.44 87 LEU A C 1
ATOM 691 O O . LEU A 1 87 ? 3.428 3.114 -11.836 1.00 98.44 87 LEU A O 1
ATOM 695 N N . ILE A 1 88 ? 1.252 3.564 -12.137 1.00 98.62 88 ILE A N 1
ATOM 696 C CA . ILE A 1 88 ? 1.019 2.468 -13.083 1.00 98.62 88 ILE A CA 1
ATOM 697 C 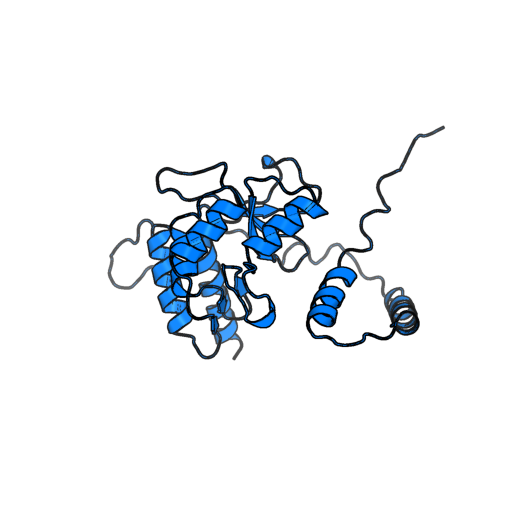C . ILE A 1 88 ? 1.891 2.635 -14.331 1.00 98.62 88 ILE A C 1
ATOM 699 O O . ILE A 1 88 ? 2.560 1.689 -14.751 1.00 98.62 88 ILE A O 1
ATOM 703 N N . GLU A 1 89 ? 1.946 3.847 -14.888 1.00 98.44 89 GLU A N 1
ATOM 704 C CA . GLU A 1 89 ? 2.847 4.178 -15.997 1.00 98.44 89 GLU A CA 1
ATOM 705 C C . GLU A 1 89 ? 4.319 3.970 -15.623 1.00 98.44 89 GLU A C 1
ATOM 707 O O . GLU A 1 89 ? 5.082 3.405 -16.409 1.00 98.44 89 GLU A O 1
ATOM 712 N N . LEU A 1 90 ? 4.723 4.390 -14.419 1.00 98.25 90 LEU A N 1
ATOM 713 C CA . LEU A 1 90 ? 6.093 4.231 -13.935 1.00 98.25 90 LEU A CA 1
ATOM 714 C C . LEU A 1 90 ? 6.485 2.752 -13.815 1.00 98.25 90 LEU A C 1
ATOM 716 O O . LEU A 1 90 ? 7.566 2.387 -14.270 1.00 98.25 90 LEU A O 1
ATOM 720 N N . VAL A 1 91 ? 5.622 1.915 -13.234 1.00 98.38 91 VAL A N 1
ATOM 721 C CA . VAL A 1 91 ? 5.851 0.469 -13.076 1.00 98.38 91 VAL A CA 1
ATOM 722 C C . VAL A 1 91 ? 5.940 -0.212 -14.435 1.00 98.38 91 VAL A C 1
ATOM 724 O O . VAL A 1 91 ? 6.935 -0.872 -14.722 1.00 98.38 91 VAL A O 1
ATOM 727 N N . ARG A 1 92 ? 4.968 0.027 -15.322 1.00 97.50 92 ARG A N 1
ATOM 728 C CA . ARG A 1 92 ? 4.961 -0.558 -16.673 1.00 97.50 92 ARG A CA 1
ATOM 729 C C . ARG A 1 92 ? 6.134 -0.086 -17.538 1.00 97.50 92 ARG A C 1
ATOM 731 O O . ARG A 1 92 ? 6.590 -0.824 -18.401 1.00 97.50 92 ARG A O 1
ATOM 738 N N . GLY A 1 93 ? 6.616 1.139 -17.328 1.00 97.94 93 GLY A N 1
ATOM 739 C CA . GLY A 1 93 ? 7.769 1.696 -18.039 1.00 97.94 93 GLY A CA 1
ATOM 740 C C . GLY A 1 93 ? 9.135 1.240 -17.513 1.00 97.94 93 GLY A C 1
ATOM 741 O O . GLY A 1 93 ? 10.152 1.662 -18.060 1.00 97.94 93 GLY A O 1
ATOM 742 N N . ASN A 1 94 ? 9.173 0.438 -16.445 1.00 97.75 94 ASN A N 1
ATOM 743 C CA . ASN A 1 94 ? 10.392 -0.046 -15.791 1.00 97.75 94 ASN A CA 1
ATOM 744 C C . ASN A 1 94 ? 10.288 -1.554 -15.495 1.00 97.75 94 ASN A C 1
ATOM 746 O O . ASN A 1 94 ? 10.626 -2.002 -14.399 1.00 97.75 94 ASN A O 1
ATOM 750 N N . ASP A 1 95 ? 9.809 -2.328 -16.472 1.00 95.69 95 ASP A N 1
ATOM 751 C CA . ASP A 1 95 ? 9.626 -3.785 -16.389 1.00 95.69 95 ASP A CA 1
ATOM 752 C C . ASP A 1 95 ? 10.921 -4.560 -16.086 1.00 95.69 95 ASP A C 1
ATOM 754 O O . ASP A 1 95 ? 10.886 -5.661 -15.544 1.00 95.69 95 ASP A O 1
ATOM 758 N N . ASP A 1 96 ? 12.081 -3.971 -16.371 1.00 96.56 96 ASP A N 1
ATOM 759 C CA . ASP A 1 96 ? 13.394 -4.523 -16.049 1.00 96.56 96 ASP A CA 1
ATOM 760 C C . ASP A 1 96 ? 13.733 -4.491 -14.548 1.00 96.56 96 ASP A C 1
ATOM 762 O O . ASP A 1 96 ? 14.653 -5.188 -14.112 1.00 96.56 96 ASP A O 1
ATOM 766 N N . ILE A 1 97 ? 13.023 -3.679 -13.758 1.00 97.25 97 ILE A N 1
ATOM 767 C CA . ILE A 1 97 ? 13.273 -3.469 -12.319 1.00 97.25 97 ILE A CA 1
ATOM 768 C C . ILE A 1 97 ? 11.989 -3.497 -11.480 1.00 97.25 97 ILE A C 1
ATOM 770 O O . ILE A 1 97 ? 12.005 -3.056 -10.328 1.00 97.25 97 ILE A O 1
ATOM 774 N N . ALA A 1 98 ? 10.889 -3.973 -12.055 1.00 97.81 98 ALA A N 1
ATOM 775 C CA . ALA A 1 98 ? 9.595 -4.078 -11.402 1.00 97.81 98 ALA A CA 1
ATOM 776 C C . ALA A 1 98 ? 9.015 -5.480 -11.580 1.00 97.81 98 ALA A C 1
ATOM 778 O O . ALA A 1 98 ? 9.185 -6.100 -12.629 1.00 97.81 98 ALA A O 1
ATOM 779 N N . ASN A 1 99 ? 8.282 -5.953 -10.576 1.00 97.31 99 ASN A N 1
ATOM 780 C CA . ASN A 1 99 ? 7.444 -7.141 -10.693 1.00 97.31 99 ASN A CA 1
ATOM 781 C C . ASN A 1 99 ? 6.048 -6.835 -10.158 1.00 97.31 99 ASN A C 1
ATOM 783 O O . ASN A 1 99 ? 5.863 -6.016 -9.261 1.00 97.31 99 ASN A O 1
ATOM 787 N N . HIS A 1 100 ? 5.045 -7.507 -10.703 1.00 97.00 100 HIS A N 1
ATOM 788 C CA . HIS A 1 100 ? 3.669 -7.396 -10.243 1.00 97.00 100 HIS A CA 1
ATOM 789 C C . HIS A 1 100 ? 2.906 -8.689 -10.535 1.00 97.00 100 HIS A C 1
ATOM 791 O O . HIS A 1 100 ? 3.356 -9.516 -11.331 1.00 97.00 100 HIS A O 1
ATOM 797 N N . ALA A 1 101 ? 1.760 -8.875 -9.882 1.00 94.94 101 ALA A N 1
ATOM 798 C CA . ALA A 1 101 ? 0.810 -9.921 -10.250 1.00 94.94 101 ALA A CA 1
ATOM 799 C C . ALA A 1 101 ? -0.110 -9.451 -11.400 1.00 94.94 101 ALA A C 1
ATOM 801 O O . ALA A 1 101 ? 0.129 -8.420 -12.029 1.00 94.94 101 ALA A O 1
ATOM 802 N N . ASP A 1 102 ? -1.160 -10.217 -11.693 1.00 91.00 102 ASP A N 1
ATOM 803 C CA . ASP A 1 102 ? -2.031 -10.005 -12.860 1.00 91.00 102 ASP A CA 1
ATOM 804 C C . ASP A 1 102 ? -3.238 -9.084 -12.581 1.00 91.00 102 ASP A C 1
ATOM 806 O O . ASP A 1 102 ? -4.229 -9.116 -13.312 1.00 91.00 102 ASP A O 1
ATOM 810 N N . GLY A 1 103 ? -3.185 -8.284 -11.512 1.00 91.31 103 GLY A N 1
ATOM 811 C CA . GLY A 1 103 ? -4.323 -7.475 -11.072 1.00 91.31 103 GLY A CA 1
ATOM 812 C C . GLY A 1 103 ? -5.293 -8.223 -10.160 1.00 91.31 103 GLY A C 1
ATOM 813 O O . GLY A 1 103 ? -5.098 -9.390 -9.809 1.00 91.31 103 GLY A O 1
ATOM 814 N N . CYS A 1 104 ? -6.342 -7.525 -9.732 1.00 93.38 104 CYS A N 1
ATOM 815 C CA . CYS A 1 104 ? -7.328 -8.050 -8.791 1.00 93.38 104 CYS A CA 1
ATOM 816 C C . CYS A 1 104 ? -8.744 -7.651 -9.209 1.00 93.38 104 CYS A C 1
ATOM 818 O O . CYS A 1 104 ? -9.072 -6.472 -9.338 1.00 93.38 104 CYS A O 1
ATOM 820 N N . GLU A 1 105 ? -9.610 -8.640 -9.420 1.00 94.31 105 GLU A N 1
ATOM 821 C CA . GLU A 1 105 ? -10.988 -8.384 -9.832 1.00 94.31 105 GLU A CA 1
ATOM 822 C C . GLU A 1 105 ? -11.825 -7.778 -8.696 1.00 94.31 105 GLU A C 1
ATOM 824 O O . GLU A 1 105 ? -11.642 -8.080 -7.513 1.00 94.31 105 GLU A O 1
ATOM 829 N N . ALA A 1 106 ? -12.843 -6.995 -9.062 1.00 94.44 106 ALA A N 1
ATOM 830 C CA . ALA A 1 106 ? -13.700 -6.282 -8.114 1.00 94.44 106 ALA A CA 1
ATOM 831 C C . ALA A 1 106 ? -14.332 -7.182 -7.032 1.00 94.44 106 ALA A C 1
ATOM 833 O O . ALA A 1 106 ? -14.516 -6.737 -5.900 1.00 94.44 106 ALA A O 1
ATOM 834 N N . GLY A 1 107 ? -14.649 -8.443 -7.354 1.00 95.69 107 GLY A N 1
ATOM 835 C CA . GLY A 1 107 ? -15.189 -9.404 -6.388 1.00 95.69 107 GLY A CA 1
ATOM 836 C C . GLY A 1 107 ? -14.180 -9.814 -5.310 1.00 95.69 107 GLY A C 1
ATOM 837 O O . GLY A 1 107 ? -14.550 -9.948 -4.144 1.00 95.69 107 GLY A O 1
ATOM 838 N N . MET A 1 108 ? -12.903 -9.958 -5.675 1.00 96.19 108 MET A N 1
ATOM 839 C CA . MET A 1 108 ? -11.828 -10.267 -4.731 1.00 96.19 108 MET A CA 1
ATOM 840 C C . MET A 1 108 ? -11.527 -9.065 -3.831 1.00 96.19 108 MET A C 1
ATOM 842 O O . MET A 1 108 ? -11.366 -9.226 -2.622 1.00 96.19 108 MET A O 1
ATOM 846 N N . ILE A 1 109 ? -11.551 -7.855 -4.394 1.00 97.69 109 ILE A N 1
ATOM 847 C CA . ILE A 1 109 ? -11.415 -6.617 -3.620 1.00 97.69 109 ILE A CA 1
ATOM 848 C C . ILE A 1 109 ? -12.573 -6.466 -2.630 1.00 97.69 109 ILE A C 1
ATOM 850 O O . ILE A 1 109 ? -12.335 -6.228 -1.453 1.00 97.69 109 ILE A O 1
ATOM 854 N N . ALA A 1 110 ? -13.817 -6.692 -3.060 1.00 97.69 110 ALA A N 1
ATOM 855 C CA . ALA A 1 110 ? -14.971 -6.632 -2.164 1.00 97.69 110 ALA A CA 1
ATOM 856 C C . ALA A 1 110 ? -14.879 -7.664 -1.023 1.00 97.69 110 ALA A C 1
ATOM 858 O O . ALA A 1 110 ? -15.254 -7.377 0.116 1.00 97.69 110 ALA A O 1
ATOM 859 N N . ALA A 1 111 ? -14.351 -8.861 -1.301 1.00 97.38 111 ALA A N 1
ATOM 860 C CA . ALA A 1 111 ? -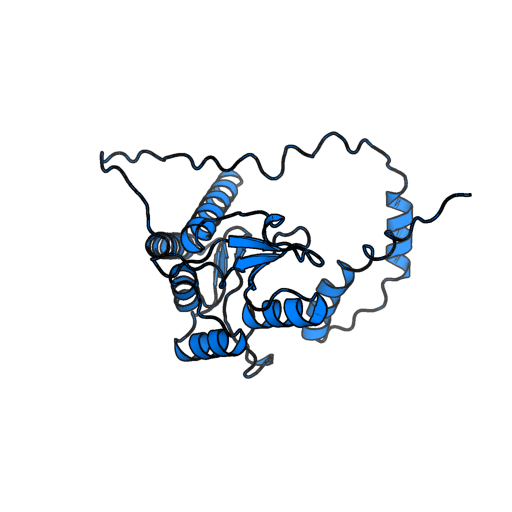14.089 -9.863 -0.272 1.00 97.38 111 ALA A CA 1
ATOM 861 C C . ALA A 1 111 ? -12.994 -9.409 0.711 1.00 97.38 111 ALA A C 1
ATOM 863 O O . ALA A 1 111 ? -13.141 -9.619 1.915 1.00 97.38 111 ALA A O 1
ATOM 864 N N . ALA A 1 112 ? -11.939 -8.748 0.224 1.00 97.75 112 ALA A N 1
ATOM 865 C CA . ALA A 1 112 ? -10.894 -8.160 1.060 1.00 97.75 112 ALA A CA 1
ATOM 866 C C . ALA A 1 112 ? -11.444 -7.045 1.964 1.00 97.75 112 ALA A C 1
ATOM 868 O O . ALA A 1 112 ? -11.244 -7.088 3.178 1.00 97.75 112 ALA A O 1
ATOM 869 N N . GLU A 1 113 ?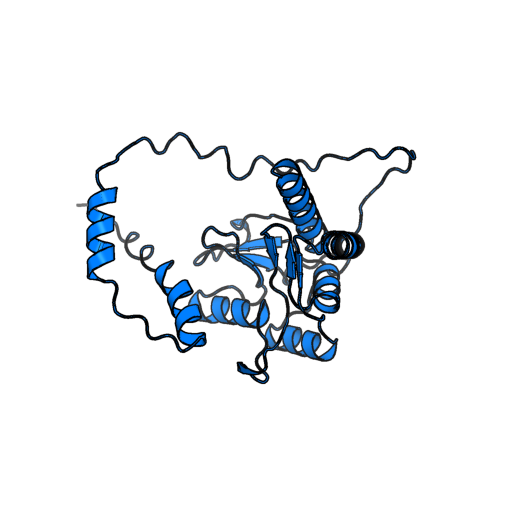 -12.199 -6.100 1.401 1.00 98.00 113 GLU A N 1
ATOM 870 C CA . GLU A 1 113 ? -12.859 -5.016 2.140 1.00 98.00 113 GLU A CA 1
ATOM 871 C C . GLU A 1 113 ? -13.806 -5.580 3.213 1.00 98.00 113 GLU A C 1
ATOM 873 O O . GLU A 1 113 ? -13.788 -5.152 4.370 1.00 98.00 113 GLU A O 1
ATOM 878 N N . SER A 1 114 ? -14.578 -6.618 2.868 1.00 97.81 114 SER A N 1
ATOM 879 C CA . SER A 1 114 ? -15.457 -7.310 3.815 1.00 97.81 114 SER A CA 1
ATOM 880 C C . SER A 1 114 ? -14.690 -8.036 4.922 1.00 97.81 114 SER A C 1
ATOM 882 O O . SER A 1 114 ? -15.149 -8.035 6.063 1.00 97.81 114 SER A O 1
ATOM 884 N N . ALA A 1 115 ? -13.560 -8.678 4.613 1.00 97.1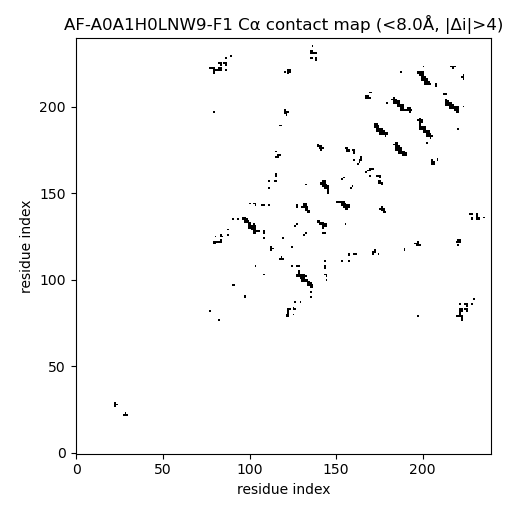9 115 ALA A N 1
ATOM 885 C CA . ALA A 1 115 ? -12.742 -9.382 5.602 1.00 97.19 115 ALA A CA 1
ATOM 886 C C . ALA A 1 115 ? -12.066 -8.408 6.577 1.00 97.19 115 ALA A C 1
ATOM 888 O O . ALA A 1 115 ? -11.914 -8.706 7.762 1.00 97.19 115 ALA A O 1
ATOM 889 N N . LEU A 1 116 ? -11.680 -7.233 6.080 1.00 97.50 116 LEU A N 1
ATOM 890 C CA . LEU A 1 116 ? -11.017 -6.198 6.864 1.00 97.50 116 LEU A CA 1
ATOM 891 C C . LEU A 1 116 ? -11.991 -5.272 7.595 1.00 97.50 116 LEU A C 1
ATOM 893 O O . LEU A 1 116 ? -11.574 -4.622 8.556 1.00 97.50 116 LEU A O 1
ATOM 897 N N . GLY A 1 117 ? -13.264 -5.250 7.194 1.00 97.06 117 GLY A N 1
ATOM 898 C CA . GLY A 1 117 ? -14.297 -4.401 7.784 1.00 97.06 117 GLY A CA 1
ATOM 899 C C . GLY A 1 117 ? -14.159 -2.922 7.413 1.00 97.06 117 GLY A C 1
ATOM 900 O O . GLY A 1 117 ? -14.665 -2.072 8.141 1.00 97.06 117 GLY A O 1
ATOM 901 N N . ALA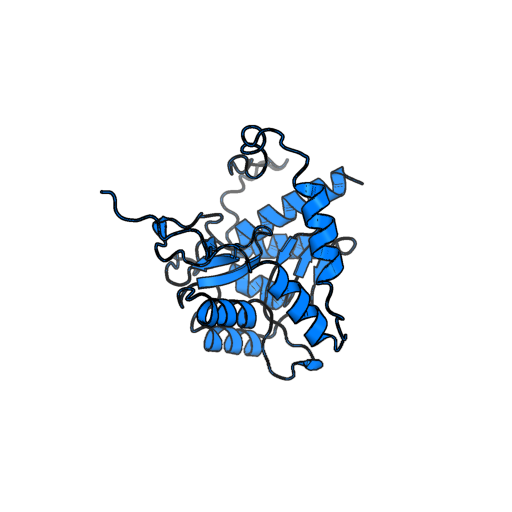 A 1 118 ? -13.464 -2.615 6.315 1.00 95.75 118 ALA A N 1
ATOM 902 C CA . ALA A 1 118 ? -13.225 -1.257 5.839 1.00 95.75 118 ALA A CA 1
ATOM 903 C C . ALA A 1 118 ? -13.096 -1.232 4.310 1.00 95.75 118 ALA A C 1
ATOM 905 O O . ALA A 1 118 ? -12.579 -2.173 3.710 1.00 95.75 118 ALA A O 1
ATOM 906 N N . ALA A 1 119 ? -13.568 -0.147 3.695 1.00 96.00 119 ALA A N 1
ATOM 907 C CA . ALA A 1 119 ? -13.385 0.098 2.269 1.00 96.00 119 ALA A CA 1
ATOM 908 C C . ALA A 1 119 ? -11.941 0.525 1.977 1.00 96.00 119 ALA A C 1
ATOM 910 O O . ALA A 1 119 ? -11.296 1.174 2.806 1.00 96.00 119 ALA A O 1
ATOM 911 N N . PHE A 1 120 ? -11.444 0.178 0.795 1.00 98.06 120 PHE A N 1
ATOM 912 C CA . PHE A 1 120 ? -10.138 0.626 0.338 1.00 98.06 120 PHE A CA 1
ATOM 913 C C . PHE A 1 120 ? -10.192 2.064 -0.189 1.00 98.06 120 PHE A C 1
ATOM 915 O O . PHE A 1 120 ? -11.122 2.396 -0.930 1.00 98.06 120 PHE A O 1
ATOM 922 N N . PRO A 1 121 ? -9.184 2.901 0.133 1.00 97.88 121 PRO A N 1
ATOM 923 C CA . PRO A 1 121 ? -9.032 4.215 -0.481 1.00 97.88 121 PRO A CA 1
ATOM 924 C C . PRO A 1 121 ? -9.008 4.103 -2.013 1.00 97.88 121 PRO A C 1
ATOM 926 O O . PRO A 1 121 ? -8.379 3.165 -2.524 1.00 97.88 121 PRO A O 1
ATOM 929 N N . PRO A 1 122 ? -9.650 5.016 -2.764 1.00 98.38 122 PRO A N 1
ATOM 930 C CA . PRO A 1 122 ? -9.715 4.950 -4.225 1.00 98.38 122 PRO A CA 1
ATOM 931 C C . PRO A 1 122 ? -8.351 4.774 -4.908 1.00 98.38 122 PRO A C 1
ATOM 933 O O . PRO A 1 122 ? -8.216 3.951 -5.817 1.00 98.38 122 PRO A O 1
ATOM 936 N N . SER A 1 123 ? -7.323 5.483 -4.442 1.00 98.44 123 SER A N 1
ATOM 937 C CA . SER A 1 123 ? -5.964 5.422 -4.979 1.00 98.44 123 SER A CA 1
ATOM 938 C C . SER A 1 123 ? -5.304 4.055 -4.774 1.00 98.44 123 SER A C 1
ATOM 940 O O . SER A 1 123 ? -4.693 3.518 -5.703 1.00 98.44 123 SER A O 1
ATOM 942 N N . TYR A 1 124 ? -5.471 3.453 -3.592 1.00 98.50 124 TYR A N 1
ATOM 943 C CA . TYR A 1 124 ? -4.990 2.105 -3.284 1.00 98.50 124 TYR A CA 1
ATOM 944 C C . TYR A 1 124 ? -5.763 1.049 -4.073 1.00 98.50 124 TYR A C 1
ATOM 946 O O . TYR A 1 124 ? -5.165 0.172 -4.698 1.00 98.50 124 TYR A O 1
ATOM 954 N N . ARG A 1 125 ? -7.095 1.176 -4.113 1.00 98.31 125 ARG A N 1
ATOM 955 C CA . ARG A 1 125 ? -7.972 0.290 -4.877 1.00 98.31 125 ARG A CA 1
ATOM 956 C C . ARG A 1 125 ? -7.550 0.226 -6.341 1.00 98.31 125 ARG A C 1
ATOM 958 O O . ARG A 1 125 ? -7.405 -0.872 -6.867 1.00 98.31 125 ARG A O 1
ATOM 965 N N . ARG A 1 126 ? -7.284 1.373 -6.973 1.00 98.31 126 ARG A N 1
ATOM 966 C CA . ARG A 1 126 ? -6.861 1.438 -8.379 1.00 98.31 126 ARG A CA 1
ATOM 967 C C . ARG A 1 126 ? -5.573 0.652 -8.656 1.00 98.31 126 ARG A C 1
ATOM 969 O O . ARG A 1 126 ? -5.470 0.001 -9.695 1.00 98.31 126 ARG A O 1
ATOM 976 N N . LEU A 1 127 ? -4.607 0.696 -7.737 1.00 98.44 127 LEU A N 1
ATOM 977 C CA . LEU A 1 127 ? -3.339 -0.037 -7.854 1.00 98.44 127 LEU A CA 1
ATOM 978 C C . LEU A 1 127 ? -3.512 -1.537 -7.603 1.00 98.44 127 LEU A C 1
ATOM 980 O O . LEU A 1 127 ? -2.901 -2.345 -8.296 1.00 98.44 127 LEU A O 1
ATOM 984 N N . VAL A 1 128 ? -4.375 -1.924 -6.661 1.00 98.31 128 VAL A N 1
ATOM 985 C CA . VAL A 1 128 ? -4.720 -3.336 -6.431 1.00 98.31 128 VAL A CA 1
ATOM 986 C C . VAL A 1 128 ? -5.477 -3.920 -7.624 1.00 98.31 128 VAL A C 1
ATOM 988 O O . VAL A 1 128 ? -5.175 -5.036 -8.031 1.00 98.31 128 VAL A O 1
ATOM 991 N N . GLU A 1 129 ? -6.407 -3.173 -8.225 1.00 98.25 129 GLU A N 1
ATOM 992 C CA . GLU A 1 129 ? -7.101 -3.580 -9.457 1.00 98.25 129 GLU A CA 1
ATOM 993 C C . GLU A 1 129 ? -6.108 -3.848 -10.592 1.00 98.25 129 GLU A C 1
ATOM 995 O O . GLU A 1 129 ? -6.232 -4.848 -11.295 1.00 98.25 129 GLU A O 1
ATOM 1000 N N . GLU A 1 130 ? -5.100 -2.985 -10.727 1.00 98.06 130 GLU A N 1
ATOM 1001 C CA . GLU A 1 130 ? -4.084 -3.082 -11.771 1.00 98.06 130 GLU A CA 1
ATOM 1002 C C . GLU A 1 130 ? -3.091 -4.224 -11.551 1.00 98.06 130 GLU A C 1
ATOM 1004 O O . GLU A 1 130 ? -2.831 -5.008 -12.459 1.00 98.06 130 GLU A O 1
ATOM 1009 N N . PHE A 1 131 ? -2.502 -4.289 -10.359 1.00 97.94 131 PHE A N 1
ATOM 1010 C CA . PHE A 1 131 ? -1.322 -5.111 -10.111 1.00 97.94 131 PHE A CA 1
ATOM 1011 C C . PHE A 1 131 ? -1.586 -6.293 -9.194 1.00 97.94 131 PHE A C 1
ATOM 1013 O O . PHE A 1 131 ? -0.816 -7.247 -9.199 1.00 97.94 131 PHE A O 1
ATOM 1020 N N . GLY A 1 132 ? -2.641 -6.255 -8.381 1.00 97.62 132 GLY A N 1
ATOM 1021 C CA . GLY A 1 132 ? -2.869 -7.221 -7.312 1.00 97.62 132 GLY A CA 1
ATOM 1022 C C . GLY A 1 132 ? -1.876 -7.018 -6.175 1.00 97.62 132 GLY A C 1
ATOM 1023 O O . GLY A 1 132 ? -2.289 -6.681 -5.082 1.00 97.62 132 GLY A O 1
ATOM 1024 N N . THR A 1 133 ? -0.577 -7.158 -6.426 1.00 97.44 133 THR A N 1
ATOM 1025 C CA . THR A 1 133 ? 0.557 -6.816 -5.550 1.00 97.44 133 THR A CA 1
ATOM 1026 C C . THR A 1 133 ? 1.747 -6.464 -6.448 1.00 97.44 133 THR A C 1
ATOM 1028 O O . THR A 1 133 ? 1.816 -6.974 -7.568 1.00 97.44 133 THR A O 1
ATOM 1031 N N . TRP A 1 134 ? 2.671 -5.607 -6.007 1.00 98.19 134 TRP A N 1
ATOM 1032 C CA . TRP A 1 134 ? 3.803 -5.203 -6.850 1.00 98.19 134 TRP A CA 1
ATOM 1033 C C . TRP A 1 134 ? 5.044 -4.805 -6.055 1.00 98.19 134 TRP A C 1
ATOM 1035 O O . TRP A 1 134 ? 4.967 -4.460 -4.877 1.00 98.19 134 TRP A O 1
ATOM 1045 N N . ASP A 1 135 ? 6.178 -4.802 -6.745 1.00 97.81 135 ASP A N 1
ATOM 1046 C CA . ASP A 1 135 ? 7.424 -4.189 -6.319 1.00 97.81 135 ASP A CA 1
ATOM 1047 C C . ASP A 1 135 ? 8.084 -3.429 -7.473 1.00 97.81 135 ASP A C 1
ATOM 1049 O O . ASP A 1 135 ? 7.892 -3.741 -8.650 1.00 97.81 135 ASP A O 1
ATOM 1053 N N . ILE A 1 136 ? 8.850 -2.395 -7.135 1.00 98.12 136 ILE A N 1
ATOM 1054 C CA . ILE A 1 136 ? 9.688 -1.674 -8.094 1.00 98.12 136 ILE A CA 1
ATOM 1055 C C . ILE A 1 136 ? 10.927 -1.127 -7.402 1.00 98.12 136 ILE A C 1
ATOM 1057 O O . ILE A 1 136 ? 10.841 -0.477 -6.361 1.00 98.12 136 ILE A O 1
ATOM 1061 N N . ALA A 1 137 ? 12.096 -1.363 -7.999 1.00 96.56 137 ALA A N 1
ATOM 1062 C CA . ALA A 1 137 ? 13.381 -0.876 -7.496 1.00 96.56 137 ALA A CA 1
ATOM 1063 C C . ALA A 1 137 ? 13.641 -1.225 -6.009 1.00 96.56 137 ALA A C 1
ATOM 1065 O O . ALA A 1 137 ? 14.323 -0.477 -5.307 1.00 96.56 137 ALA A O 1
ATOM 1066 N N . GLY A 1 138 ? 13.109 -2.362 -5.542 1.00 94.25 138 GLY A N 1
ATOM 1067 C CA . GLY A 1 138 ? 13.248 -2.852 -4.166 1.00 94.25 138 GLY A CA 1
ATOM 1068 C C . GLY A 1 138 ? 12.203 -2.341 -3.167 1.00 94.25 138 GLY A C 1
ATOM 1069 O O . GLY A 1 138 ? 12.261 -2.741 -2.008 1.00 94.25 138 GLY A O 1
ATOM 1070 N N . GLU A 1 139 ? 11.262 -1.492 -3.587 1.00 96.81 139 GLU A N 1
ATOM 1071 C CA . GLU A 1 139 ? 10.115 -1.086 -2.766 1.00 96.81 139 GLU A CA 1
ATOM 1072 C C . GLU A 1 139 ? 8.963 -2.076 -2.994 1.00 96.81 139 GLU A C 1
ATOM 1074 O O . GLU A 1 139 ? 8.457 -2.175 -4.112 1.00 96.81 139 GLU A O 1
ATOM 1079 N N . GLU A 1 140 ? 8.563 -2.817 -1.956 1.00 97.19 140 GLU A N 1
ATOM 1080 C CA . GLU A 1 140 ? 7.519 -3.851 -2.023 1.00 97.19 140 GLU A CA 1
ATOM 1081 C C . GLU A 1 140 ? 6.194 -3.341 -1.435 1.00 97.19 140 GLU A C 1
ATOM 1083 O O . GLU A 1 140 ? 6.132 -2.904 -0.282 1.00 97.19 140 GLU A O 1
ATOM 1088 N N . PHE A 1 141 ? 5.110 -3.456 -2.205 1.00 98.25 141 PHE A N 1
ATOM 1089 C CA . PHE A 1 141 ? 3.771 -3.040 -1.802 1.00 98.25 141 PHE A CA 1
ATOM 1090 C C . PHE A 1 141 ? 2.837 -4.240 -1.708 1.00 98.25 141 PHE A C 1
ATOM 1092 O O . PHE A 1 141 ? 2.667 -5.028 -2.647 1.00 98.25 141 PHE A O 1
ATOM 1099 N N . LEU A 1 142 ? 2.183 -4.342 -0.557 1.00 98.19 142 LEU A N 1
ATOM 1100 C CA . LEU A 1 142 ? 1.144 -5.321 -0.316 1.00 98.19 142 LEU A CA 1
ATOM 1101 C C . LEU A 1 142 ? -0.139 -4.870 -1.001 1.00 98.19 142 LEU A C 1
ATOM 1103 O O . LEU A 1 142 ? -0.637 -3.762 -0.786 1.00 98.19 142 LEU A O 1
ATOM 1107 N N . GLY A 1 143 ? -0.703 -5.775 -1.784 1.00 96.62 143 GLY A N 1
ATOM 1108 C CA . GLY A 1 143 ? -2.060 -5.634 -2.275 1.00 96.62 143 GLY A CA 1
ATOM 1109 C C . GLY A 1 143 ? -2.921 -6.833 -1.908 1.00 96.62 143 GLY A C 1
ATOM 1110 O O . GLY A 1 143 ? -2.823 -7.354 -0.797 1.00 96.62 143 GLY A O 1
ATOM 1111 N N . VAL A 1 144 ? -3.768 -7.283 -2.824 1.00 97.62 144 VAL A N 1
ATOM 1112 C CA . VAL A 1 144 ? -4.645 -8.438 -2.634 1.00 97.62 144 VAL A CA 1
ATOM 1113 C C . VAL A 1 144 ? -4.404 -9.429 -3.755 1.00 97.62 144 VAL A C 1
ATOM 1115 O O . VAL A 1 144 ? -4.520 -9.092 -4.930 1.00 97.62 144 VAL A O 1
ATOM 1118 N N . TYR A 1 145 ? -4.089 -10.663 -3.382 1.00 94.38 145 TYR A N 1
ATOM 1119 C CA . TYR A 1 145 ? -3.894 -11.753 -4.326 1.00 94.38 145 TYR A CA 1
ATOM 1120 C C . TYR A 1 145 ? -4.192 -13.101 -3.666 1.00 94.38 145 TYR A C 1
ATOM 1122 O O . TYR A 1 145 ? -4.296 -13.214 -2.443 1.00 94.38 145 TYR A O 1
ATOM 1130 N N . GLN A 1 146 ? -4.308 -14.137 -4.491 1.00 93.44 146 GLN A N 1
ATOM 1131 C CA . GLN A 1 146 ? -4.415 -15.531 -4.068 1.00 93.44 146 GLN A CA 1
ATOM 1132 C C . GLN A 1 146 ? -3.311 -16.343 -4.735 1.00 93.44 146 GLN A C 1
ATOM 1134 O O . GLN A 1 146 ? -2.769 -15.957 -5.770 1.00 93.44 146 GLN A O 1
ATOM 1139 N N . THR A 1 147 ? -2.984 -17.498 -4.162 1.00 88.31 147 THR A N 1
ATOM 1140 C CA . THR A 1 147 ? -2.097 -18.465 -4.818 1.00 88.31 147 THR A CA 1
ATOM 1141 C C . THR A 1 147 ? -2.766 -19.832 -4.863 1.00 88.31 147 THR A C 1
ATOM 1143 O O . THR A 1 147 ? -3.482 -20.183 -3.923 1.00 88.31 147 THR A O 1
ATOM 1146 N N . PRO A 1 148 ? -2.493 -20.663 -5.888 1.00 87.94 148 PRO A N 1
ATOM 1147 C CA . PRO A 1 148 ? -3.044 -22.017 -5.954 1.00 87.94 148 PRO A CA 1
ATOM 1148 C C . PRO A 1 148 ? -2.746 -22.863 -4.707 1.00 87.94 148 PRO A C 1
ATOM 1150 O O . PRO A 1 148 ? -3.546 -23.715 -4.334 1.00 87.94 148 PRO A O 1
ATOM 1153 N N . ALA A 1 149 ? -1.611 -22.612 -4.044 1.00 88.44 149 ALA A N 1
ATOM 1154 C CA . ALA A 1 149 ? -1.203 -23.319 -2.832 1.00 88.44 149 ALA A CA 1
ATOM 1155 C C . ALA A 1 149 ? -2.055 -22.965 -1.598 1.00 88.44 149 ALA A C 1
ATOM 1157 O O . ALA A 1 149 ? -2.247 -23.819 -0.737 1.00 88.44 149 ALA A O 1
ATOM 1158 N N . MET A 1 150 ? -2.569 -21.733 -1.526 1.00 85.44 150 MET A N 1
ATOM 1159 C CA . MET A 1 150 ? -3.374 -21.222 -0.406 1.00 85.44 150 MET A CA 1
ATOM 1160 C C . MET A 1 150 ? -4.887 -21.254 -0.699 1.00 85.44 150 MET A C 1
ATOM 1162 O O . MET A 1 150 ? -5.706 -20.852 0.127 1.00 85.44 150 MET A O 1
ATOM 1166 N N . GLY A 1 151 ? -5.284 -21.767 -1.868 1.00 88.62 151 GLY A N 1
ATOM 1167 C CA . GLY A 1 151 ? -6.683 -21.939 -2.249 1.00 88.62 151 GLY A CA 1
ATOM 1168 C C . GLY A 1 151 ? -7.436 -20.610 -2.311 1.00 88.62 151 GLY A C 1
ATOM 1169 O O . GLY A 1 151 ? -7.125 -19.759 -3.136 1.00 88.62 151 GLY A O 1
ATOM 1170 N N . VAL A 1 152 ? -8.452 -20.463 -1.455 1.00 87.12 152 VAL A N 1
ATOM 1171 C CA . VAL A 1 152 ? -9.343 -19.288 -1.419 1.00 87.12 152 VAL A CA 1
ATOM 1172 C C . VAL A 1 152 ? -8.895 -18.206 -0.429 1.00 87.12 152 VAL A C 1
ATOM 1174 O O . VAL A 1 152 ? -9.583 -17.198 -0.272 1.00 87.12 152 VAL A O 1
ATOM 1177 N N . GLU A 1 153 ? -7.772 -18.397 0.261 1.00 91.44 153 GLU A N 1
ATOM 1178 C CA . GLU A 1 153 ? -7.270 -17.430 1.238 1.00 91.44 153 GLU A CA 1
ATOM 1179 C C . GLU A 1 153 ? -6.685 -16.191 0.548 1.00 91.44 153 GLU A C 1
ATOM 1181 O O . GLU A 1 153 ? -5.864 -16.306 -0.364 1.00 91.44 153 GLU A O 1
ATOM 1186 N N . LEU A 1 154 ? -7.122 -15.005 0.984 1.00 94.69 154 LEU A N 1
ATOM 1187 C CA . LEU A 1 154 ? -6.618 -13.722 0.492 1.00 94.69 154 LEU A CA 1
ATOM 1188 C C . LEU A 1 154 ? -5.310 -13.367 1.202 1.00 94.69 154 LEU A C 1
ATOM 1190 O O . LEU A 1 154 ? -5.264 -13.275 2.428 1.00 94.69 154 LEU A O 1
ATOM 1194 N N . LEU A 1 155 ? -4.263 -13.141 0.415 1.00 95.88 155 LEU A N 1
ATOM 1195 C CA . LEU A 1 155 ? -2.918 -12.813 0.877 1.00 95.88 155 LEU A CA 1
ATOM 1196 C C . LEU A 1 155 ? -2.632 -11.310 0.740 1.00 95.88 155 LEU A C 1
ATOM 1198 O O . LEU A 1 155 ? -3.496 -10.525 0.347 1.00 95.88 155 LEU A O 1
ATOM 1202 N N . GLY A 1 156 ? -1.407 -10.911 1.089 1.00 96.69 156 GLY A N 1
ATOM 1203 C CA . GLY A 1 156 ? -0.975 -9.517 1.070 1.00 96.69 156 GLY A CA 1
ATOM 1204 C C . GLY A 1 156 ? -1.594 -8.732 2.221 1.00 96.69 156 GLY A C 1
ATOM 1205 O O . GLY A 1 156 ? -1.581 -9.186 3.365 1.00 96.69 156 GLY A O 1
ATOM 1206 N N . SER A 1 157 ? -2.169 -7.573 1.923 1.00 98.00 157 SER A N 1
ATOM 1207 C CA . SER A 1 157 ? -2.721 -6.656 2.920 1.00 98.00 157 SER A CA 1
ATOM 1208 C C . SER A 1 157 ? -3.787 -7.291 3.801 1.00 98.00 157 SER A C 1
ATOM 1210 O O . SER A 1 157 ? -3.865 -6.950 4.979 1.00 98.00 157 SER A O 1
ATOM 1212 N N . VAL A 1 158 ? -4.577 -8.239 3.283 1.00 98.06 158 VAL A N 1
ATOM 1213 C CA . VAL A 1 158 ? -5.600 -8.931 4.082 1.00 98.06 158 VAL A CA 1
ATOM 1214 C C . VAL A 1 158 ? -4.958 -9.784 5.173 1.00 98.06 158 VAL A C 1
ATOM 1216 O O . VAL A 1 158 ? -5.216 -9.559 6.356 1.00 98.06 158 VAL A O 1
ATOM 1219 N N . ALA A 1 159 ? -4.101 -10.730 4.782 1.00 97.75 159 ALA A N 1
ATOM 1220 C CA . ALA A 1 159 ? -3.437 -11.639 5.711 1.00 97.75 159 ALA A CA 1
ATOM 1221 C C . ALA A 1 159 ? -2.593 -10.874 6.739 1.00 97.75 159 ALA A C 1
ATOM 1223 O O . ALA A 1 159 ? -2.757 -11.083 7.939 1.00 97.75 159 ALA A O 1
ATOM 1224 N N . GLU A 1 160 ? -1.770 -9.922 6.288 1.00 97.88 160 GLU A N 1
ATOM 1225 C CA . GLU A 1 160 ? -0.876 -9.159 7.169 1.00 97.88 160 GLU A CA 1
ATOM 1226 C C . GLU A 1 160 ? -1.645 -8.278 8.160 1.00 97.88 160 GLU A C 1
ATOM 1228 O O . GLU A 1 160 ? -1.282 -8.171 9.332 1.00 97.88 160 GLU A O 1
ATOM 1233 N N . THR A 1 161 ? -2.766 -7.693 7.733 1.00 98.31 161 THR A N 1
ATOM 1234 C CA . THR A 1 161 ? -3.621 -6.900 8.621 1.00 98.31 161 THR A CA 1
ATOM 1235 C C . THR A 1 161 ? -4.300 -7.769 9.681 1.00 98.31 161 THR A C 1
ATOM 1237 O O . THR A 1 161 ? -4.334 -7.396 10.856 1.00 98.31 161 THR A O 1
ATOM 1240 N N . LEU A 1 162 ? -4.838 -8.933 9.303 1.00 98.00 162 LEU A N 1
ATOM 1241 C CA . LEU A 1 162 ? -5.481 -9.855 10.246 1.00 98.00 162 LEU A CA 1
ATOM 1242 C C . LEU A 1 162 ? -4.470 -10.461 11.232 1.00 98.00 162 LEU A C 1
ATOM 1244 O O . LEU A 1 162 ? -4.760 -10.575 12.431 1.00 98.00 162 LEU A O 1
ATOM 1248 N N . ASP A 1 163 ? -3.265 -10.777 10.762 1.00 96.94 163 ASP A N 1
ATOM 1249 C CA . ASP A 1 163 ? -2.162 -11.220 11.609 1.00 96.94 163 ASP A CA 1
ATOM 1250 C C . ASP A 1 163 ? -1.738 -10.121 12.586 1.00 96.94 163 ASP A C 1
ATOM 1252 O O . ASP A 1 163 ? -1.623 -10.382 13.786 1.00 96.94 163 ASP A O 1
ATOM 1256 N N . ALA A 1 164 ? -1.590 -8.876 12.128 1.00 96.75 164 ALA A N 1
ATOM 1257 C CA . ALA A 1 164 ? -1.225 -7.764 12.999 1.00 96.75 164 ALA A CA 1
ATOM 1258 C C . ALA A 1 164 ? -2.287 -7.474 14.074 1.00 96.75 164 ALA A C 1
ATOM 1260 O O . ALA A 1 164 ? -1.956 -7.245 15.244 1.00 96.75 164 ALA A O 1
ATOM 1261 N N . ARG A 1 165 ? -3.574 -7.552 13.713 1.00 96.50 165 ARG A N 1
ATOM 1262 C CA . ARG A 1 165 ? -4.699 -7.416 14.656 1.00 96.50 165 ARG A CA 1
ATOM 1263 C C . ARG A 1 165 ? -4.676 -8.515 15.714 1.00 96.50 165 ARG A C 1
ATOM 1265 O O . ARG A 1 165 ? -4.755 -8.223 16.906 1.00 96.50 165 ARG A O 1
ATOM 1272 N N . SER A 1 166 ? -4.541 -9.771 15.293 1.00 96.94 166 SER A N 1
ATOM 1273 C CA . SER A 1 166 ? -4.628 -10.924 16.197 1.00 96.94 166 SER A CA 1
ATOM 1274 C C . SER A 1 166 ? -3.387 -11.111 17.075 1.00 96.94 166 SER A C 1
ATOM 1276 O O . SER A 1 166 ? -3.520 -11.457 18.249 1.00 96.94 166 SER A O 1
ATOM 1278 N N . GLN A 1 167 ? -2.188 -10.874 16.538 1.00 94.94 167 GLN A N 1
ATOM 1279 C CA . GLN A 1 167 ? -0.926 -11.159 17.231 1.00 94.94 167 GLN A CA 1
ATOM 1280 C C . GLN A 1 167 ? -0.408 -9.967 18.037 1.00 94.94 167 GLN A C 1
ATOM 1282 O O . GLN A 1 167 ? 0.244 -10.160 19.064 1.00 94.94 167 GLN A O 1
ATOM 1287 N N . TYR A 1 168 ? -0.689 -8.743 17.588 1.00 94.00 168 TYR A N 1
ATOM 1288 C CA . TYR A 1 168 ? -0.078 -7.534 18.142 1.00 94.00 168 TYR A CA 1
ATOM 1289 C C . TYR A 1 168 ? -1.095 -6.476 18.586 1.00 94.00 168 TYR A C 1
ATOM 1291 O O . TYR A 1 168 ? -0.696 -5.405 19.043 1.00 94.00 168 TYR A O 1
ATOM 1299 N N . GLY A 1 169 ? -2.396 -6.772 18.486 1.00 94.06 169 GLY A N 1
ATOM 1300 C CA . GLY A 1 169 ? -3.460 -5.869 18.920 1.00 94.06 169 GLY A CA 1
ATOM 1301 C C . GLY A 1 169 ? -3.577 -4.615 18.057 1.00 94.06 169 GLY A C 1
ATOM 1302 O O . GLY A 1 169 ? -3.968 -3.568 18.571 1.00 94.06 169 GLY A O 1
ATOM 1303 N N . MET A 1 170 ? -3.210 -4.697 16.772 1.00 95.81 170 MET A N 1
ATOM 1304 C CA . MET A 1 170 ? -3.369 -3.572 15.851 1.00 95.81 170 MET A CA 1
ATOM 1305 C C . MET A 1 170 ? -4.850 -3.140 15.787 1.00 95.81 170 MET A C 1
ATOM 1307 O O . MET A 1 170 ? -5.722 -4.008 15.685 1.00 95.81 170 MET A O 1
ATOM 1311 N N . PRO A 1 171 ? -5.159 -1.831 15.844 1.00 95.12 171 PRO A N 1
ATOM 1312 C CA . PRO A 1 171 ? -6.525 -1.332 15.697 1.00 95.12 171 PRO A CA 1
ATOM 1313 C C . PRO A 1 171 ? -7.227 -1.811 14.413 1.00 95.12 171 PRO A C 1
ATOM 1315 O O . PRO A 1 171 ? -6.601 -1.992 13.367 1.00 95.12 171 PRO A O 1
ATOM 1318 N N . SER A 1 172 ? -8.548 -2.020 14.484 1.00 95.06 172 SER A N 1
ATOM 1319 C CA . SER A 1 172 ? -9.343 -2.635 13.405 1.00 95.06 172 SER A CA 1
ATOM 1320 C C . SER A 1 172 ? -9.603 -1.733 12.196 1.00 95.06 172 SER A C 1
ATOM 1322 O O . 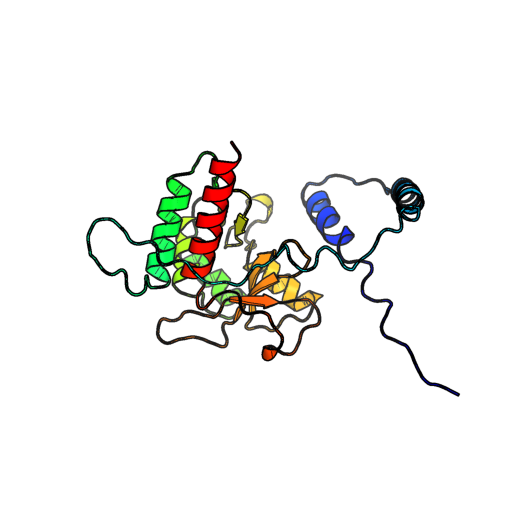SER A 1 172 ? -10.123 -2.197 11.191 1.00 95.06 172 SER A O 1
ATOM 1324 N N . ASP A 1 173 ? -9.269 -0.457 12.298 1.00 95.50 173 ASP A N 1
ATOM 1325 C CA . ASP A 1 173 ? -9.355 0.570 11.256 1.00 95.50 173 ASP A CA 1
ATOM 1326 C C . ASP A 1 173 ? -7.983 0.889 10.637 1.00 95.50 173 ASP A C 1
ATOM 1328 O O . ASP A 1 173 ? -7.875 1.764 9.787 1.00 95.50 173 ASP A O 1
ATOM 1332 N N . LEU A 1 174 ? -6.924 0.184 11.044 1.00 96.94 174 LEU A N 1
ATOM 1333 C CA . LEU A 1 174 ? -5.651 0.205 10.335 1.00 96.94 174 LEU A CA 1
ATOM 1334 C C . LEU A 1 174 ? -5.588 -0.969 9.361 1.00 96.94 174 LEU A C 1
ATOM 1336 O O . LEU A 1 174 ? -6.006 -2.093 9.683 1.00 96.94 174 LEU A O 1
ATOM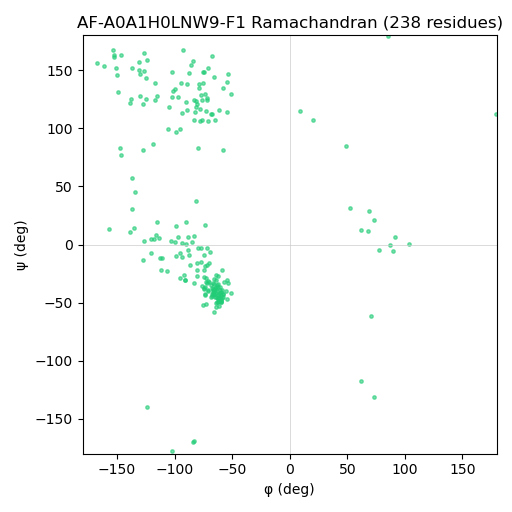 1340 N N . ILE A 1 175 ? -5.051 -0.701 8.175 1.00 98.31 175 ILE A N 1
ATOM 1341 C CA . ILE A 1 175 ? -4.809 -1.699 7.130 1.00 98.31 175 ILE A CA 1
ATOM 1342 C C . ILE A 1 175 ? -3.372 -1.561 6.643 1.00 98.31 175 ILE A C 1
ATOM 1344 O O . ILE A 1 175 ? -2.940 -0.470 6.283 1.00 98.31 175 ILE A O 1
ATOM 1348 N N . VAL A 1 176 ? -2.642 -2.674 6.642 1.00 98.44 176 VAL A N 1
ATOM 1349 C CA . VAL A 1 176 ? -1.227 -2.759 6.260 1.00 98.44 176 VAL A CA 1
ATOM 1350 C C . VAL A 1 176 ? -1.084 -2.754 4.746 1.00 98.44 176 VAL A C 1
ATOM 1352 O O . VAL A 1 176 ? -1.774 -3.502 4.060 1.00 98.44 176 VAL A O 1
ATOM 1355 N N . VAL A 1 177 ? -0.151 -1.958 4.228 1.00 98.25 177 VAL A N 1
ATOM 1356 C CA . VAL A 1 177 ? 0.132 -1.843 2.786 1.00 98.25 177 VAL A CA 1
ATOM 1357 C C . VAL A 1 177 ? 1.600 -2.044 2.428 1.00 98.25 177 VAL A C 1
ATOM 1359 O O . VAL A 1 177 ? 1.915 -2.222 1.259 1.00 98.25 177 VAL A O 1
ATOM 1362 N N . MET A 1 178 ? 2.508 -2.023 3.404 1.00 98.06 178 MET A N 1
ATOM 1363 C CA . MET A 1 178 ? 3.944 -2.221 3.187 1.00 98.06 178 MET A CA 1
ATOM 1364 C C . MET A 1 178 ? 4.657 -2.440 4.527 1.00 98.06 178 MET A C 1
ATOM 1366 O O . MET A 1 178 ? 4.179 -2.006 5.577 1.00 98.06 178 MET A O 1
ATOM 1370 N N . PHE A 1 179 ? 5.818 -3.092 4.494 1.00 96.31 179 PHE A N 1
ATOM 1371 C CA . PHE A 1 179 ? 6.745 -3.153 5.626 1.00 96.31 179 PHE A CA 1
ATOM 1372 C C . PHE A 1 179 ? 7.719 -1.980 5.569 1.00 96.31 179 PHE A C 1
ATOM 1374 O O . PHE A 1 179 ? 8.260 -1.686 4.511 1.00 96.31 179 PHE A O 1
ATOM 1381 N N . ASP A 1 180 ? 8.006 -1.343 6.704 1.00 91.88 180 ASP A N 1
ATOM 1382 C CA . ASP A 1 180 ? 8.953 -0.214 6.747 1.00 91.88 180 ASP A CA 1
ATOM 1383 C C . ASP A 1 180 ? 10.439 -0.642 6.689 1.00 91.88 180 ASP A C 1
ATOM 1385 O O . ASP A 1 180 ? 11.339 0.197 6.706 1.00 91.88 180 ASP A O 1
ATOM 1389 N N . GLY A 1 181 ? 10.705 -1.954 6.679 1.00 88.56 181 GLY A N 1
ATOM 1390 C CA . GLY A 1 181 ? 12.047 -2.548 6.696 1.00 88.56 181 GLY A CA 1
ATOM 1391 C C . GLY A 1 181 ? 12.750 -2.550 8.062 1.00 88.56 181 GLY A C 1
ATOM 1392 O O . GLY A 1 181 ? 13.817 -3.149 8.197 1.00 88.56 181 GLY A O 1
ATOM 1393 N N . MET A 1 182 ? 12.157 -1.939 9.089 1.00 89.25 182 MET A N 1
ATOM 1394 C CA . MET A 1 182 ? 12.714 -1.768 10.438 1.00 89.25 182 MET A CA 1
ATOM 1395 C C . MET A 1 182 ? 11.853 -2.398 11.546 1.00 89.25 182 MET A C 1
ATOM 1397 O O . MET A 1 182 ? 12.200 -2.310 12.727 1.00 89.25 182 MET A O 1
ATOM 1401 N N . GLY A 1 183 ? 10.779 -3.096 11.170 1.00 86.25 183 GLY A N 1
ATOM 1402 C CA . GLY A 1 183 ? 9.881 -3.821 12.074 1.00 86.25 183 GLY A CA 1
ATOM 1403 C C . GLY A 1 183 ? 8.547 -3.115 12.328 1.00 86.25 183 GLY A C 1
ATOM 1404 O O . GLY A 1 183 ? 7.724 -3.650 13.075 1.00 86.25 183 GLY A O 1
ATOM 1405 N N . GLY A 1 184 ? 8.332 -1.954 11.713 1.00 94.00 184 GLY A N 1
ATOM 1406 C CA . GLY A 1 184 ? 7.052 -1.270 11.628 1.00 94.00 184 GLY A CA 1
ATOM 1407 C C . GLY A 1 184 ? 6.274 -1.638 10.363 1.00 94.00 184 GLY A C 1
ATOM 1408 O O . GLY A 1 184 ? 6.770 -2.258 9.416 1.00 94.00 184 GLY A O 1
ATOM 1409 N N . LEU A 1 185 ? 5.003 -1.255 10.372 1.00 97.75 185 LEU A N 1
ATOM 1410 C CA . LEU A 1 185 ? 4.041 -1.490 9.305 1.00 97.75 185 LEU A CA 1
ATOM 1411 C C . LEU A 1 185 ? 3.588 -0.145 8.755 1.00 97.75 185 LEU A C 1
ATOM 1413 O O . LEU A 1 185 ? 3.079 0.689 9.503 1.00 97.75 185 LEU A O 1
ATOM 1417 N N . VAL A 1 186 ? 3.733 0.062 7.451 1.00 98.19 186 VAL A N 1
ATOM 1418 C CA . VAL A 1 186 ? 3.079 1.178 6.772 1.00 98.19 186 VAL A CA 1
ATOM 1419 C C . VAL A 1 186 ? 1.611 0.808 6.603 1.00 98.19 186 VAL A C 1
ATOM 1421 O O . VAL A 1 186 ? 1.281 -0.245 6.048 1.00 98.19 186 VAL A O 1
ATOM 1424 N N . VAL A 1 187 ? 0.732 1.665 7.109 1.00 98.19 187 VAL A N 1
ATOM 1425 C CA . VAL A 1 187 ? -0.714 1.449 7.157 1.00 98.19 187 VAL A CA 1
ATOM 1426 C C . VAL A 1 187 ? -1.457 2.666 6.627 1.00 98.19 187 VAL A C 1
ATOM 1428 O O . VAL A 1 187 ? -0.943 3.779 6.709 1.00 98.19 187 VAL A O 1
ATOM 1431 N N . PHE A 1 188 ? -2.691 2.490 6.168 1.00 96.75 188 PHE A N 1
ATOM 1432 C CA . PHE A 1 188 ? -3.645 3.600 6.118 1.00 96.75 188 PHE A CA 1
ATOM 1433 C C . PHE A 1 188 ? -4.647 3.512 7.272 1.00 96.75 188 PHE A C 1
ATOM 1435 O O . PHE A 1 188 ? -4.980 2.417 7.733 1.00 96.75 188 PHE A O 1
ATOM 1442 N N . ASP A 1 189 ? -5.101 4.674 7.748 1.00 96.44 189 ASP A N 1
ATOM 1443 C CA . ASP A 1 189 ? -6.092 4.792 8.823 1.00 96.44 189 ASP A CA 1
ATOM 1444 C C . ASP A 1 189 ? -7.495 5.042 8.260 1.00 96.44 189 ASP A C 1
ATOM 1446 O O . ASP A 1 189 ? -7.884 6.181 8.000 1.00 96.44 189 ASP A O 1
ATOM 1450 N N . SER A 1 190 ? -8.279 3.972 8.120 1.00 95.62 190 SER A N 1
ATOM 1451 C CA . SER A 1 190 ? -9.636 4.010 7.570 1.00 95.62 190 SER A CA 1
ATOM 1452 C C . SER A 1 190 ? -10.669 4.662 8.496 1.00 95.62 190 SER A C 1
ATOM 1454 O O . SER A 1 190 ? -11.835 4.775 8.123 1.00 95.62 190 SER A O 1
ATOM 1456 N N . SER A 1 191 ? -10.288 5.079 9.711 1.00 94.75 191 SER A N 1
ATOM 1457 C CA . SER A 1 191 ? -11.152 5.910 10.564 1.00 94.75 191 SER A CA 1
ATOM 1458 C C . SER A 1 191 ? -11.112 7.390 10.183 1.00 94.75 191 SER A C 1
ATOM 1460 O O . SER A 1 191 ? -11.983 8.158 10.598 1.00 94.75 191 SER A O 1
ATOM 1462 N N . ARG A 1 192 ? -10.112 7.799 9.391 1.00 94.62 192 ARG A N 1
ATOM 1463 C CA . ARG A 1 192 ? -9.882 9.179 8.958 1.00 94.62 192 ARG A CA 1
ATOM 1464 C C . ARG A 1 192 ? -9.969 9.245 7.442 1.00 94.62 192 ARG A C 1
ATOM 1466 O O . ARG A 1 192 ? -8.959 9.155 6.758 1.00 94.62 192 ARG A O 1
ATOM 1473 N N . VAL A 1 193 ? -11.186 9.413 6.944 1.00 95.50 193 VAL A N 1
ATOM 1474 C CA . VAL A 1 193 ? -11.459 9.517 5.509 1.00 95.50 193 VAL A CA 1
ATOM 1475 C C . VAL A 1 193 ? -11.669 10.981 5.136 1.00 95.50 193 VAL A C 1
ATOM 1477 O O . VAL A 1 193 ? -12.401 11.695 5.830 1.00 95.50 193 VAL A O 1
ATOM 1480 N N . ASP A 1 194 ? -11.015 11.439 4.073 1.00 94.25 194 ASP A N 1
ATOM 1481 C CA . ASP A 1 194 ? -11.196 12.791 3.550 1.00 94.25 194 ASP A CA 1
ATOM 1482 C C . ASP A 1 194 ? -12.423 12.911 2.619 1.00 94.25 194 ASP A C 1
ATOM 1484 O O . ASP A 1 194 ? -13.285 12.033 2.559 1.00 94.25 194 ASP A O 1
ATOM 1488 N N . GLN A 1 195 ? -12.549 14.041 1.917 1.00 93.38 195 GLN A N 1
ATOM 1489 C CA . GLN A 1 195 ? -13.678 14.291 1.012 1.00 93.38 195 GLN A CA 1
ATOM 1490 C C . GLN A 1 195 ? -13.611 13.479 -0.290 1.00 93.38 195 GLN A C 1
ATOM 1492 O O . GLN A 1 195 ? -14.634 13.339 -0.960 1.00 93.38 195 GLN A O 1
ATOM 1497 N N . GLU A 1 196 ? -12.436 12.961 -0.648 1.00 93.19 196 GLU A N 1
ATOM 1498 C CA . GLU A 1 196 ? -12.196 12.158 -1.850 1.00 93.19 196 GLU A CA 1
ATOM 1499 C C . GLU A 1 196 ? -12.281 10.651 -1.560 1.00 93.19 196 GLU A C 1
ATOM 1501 O O . GLU A 1 196 ? -12.312 9.846 -2.488 1.00 93.19 196 GLU A O 1
ATOM 1506 N N . GLY A 1 197 ? -12.404 10.260 -0.287 1.00 95.69 197 GLY A N 1
ATOM 1507 C CA . GLY A 1 197 ? -12.416 8.860 0.133 1.00 95.69 197 GLY A CA 1
ATOM 1508 C C . GLY A 1 197 ? -11.026 8.325 0.481 1.00 95.69 197 GLY A C 1
ATOM 1509 O O . GLY A 1 197 ? -10.880 7.127 0.726 1.00 95.69 197 GLY A O 1
ATOM 1510 N N . GLU A 1 198 ? -10.012 9.188 0.506 1.00 97.56 198 GLU A N 1
ATOM 1511 C CA . GLU A 1 198 ? -8.639 8.823 0.824 1.00 97.56 198 GLU A CA 1
ATOM 1512 C C . GLU A 1 198 ? -8.393 8.797 2.330 1.00 97.56 198 GLU A C 1
ATOM 1514 O O . GLU A 1 198 ? -9.115 9.404 3.124 1.00 97.56 198 GLU A O 1
ATOM 1519 N N . CYS A 1 199 ? -7.364 8.050 2.724 1.00 97.25 199 CYS A N 1
ATOM 1520 C CA . CYS A 1 199 ? -6.966 7.867 4.115 1.00 97.25 199 CYS A CA 1
ATOM 1521 C C . CYS A 1 199 ? -5.492 8.256 4.296 1.00 97.25 199 CYS A C 1
ATOM 1523 O O . CYS A 1 199 ? -4.672 7.930 3.433 1.00 97.25 199 CYS A O 1
ATOM 1525 N N . PRO A 1 200 ? -5.114 8.867 5.435 1.00 97.25 200 PRO A N 1
ATOM 1526 C CA . PRO A 1 200 ? -3.725 9.187 5.711 1.00 97.25 200 PRO A CA 1
ATOM 1527 C C . PRO A 1 200 ? -2.896 7.914 5.868 1.00 97.25 200 PRO A C 1
ATOM 1529 O O . PRO A 1 200 ? -3.350 6.925 6.452 1.00 97.25 200 PRO A O 1
ATOM 1532 N N . VAL A 1 201 ? -1.650 7.982 5.403 1.00 98.06 201 VAL A N 1
ATOM 1533 C CA . VAL A 1 201 ? -0.677 6.893 5.509 1.00 98.06 201 VAL A CA 1
ATOM 1534 C C . VAL A 1 201 ? 0.220 7.133 6.718 1.00 98.06 201 VAL A C 1
ATOM 1536 O O . VAL A 1 201 ? 0.825 8.201 6.865 1.00 98.06 201 VAL A O 1
ATOM 1539 N N . LEU A 1 202 ? 0.307 6.132 7.588 1.00 97.50 202 LEU A N 1
ATOM 1540 C CA . LEU A 1 202 ? 1.024 6.168 8.857 1.00 97.50 202 LEU A CA 1
ATOM 1541 C C . LEU A 1 202 ? 2.012 5.000 8.966 1.00 97.50 202 LEU A C 1
ATOM 1543 O O . LEU A 1 202 ? 1.889 4.001 8.262 1.00 97.50 202 LEU A O 1
ATOM 1547 N N . VAL A 1 203 ? 2.942 5.088 9.915 1.00 97.44 203 VAL A N 1
ATOM 1548 C CA . VAL A 1 203 ? 3.750 3.953 10.374 1.00 97.44 203 VAL A CA 1
ATOM 1549 C C . VAL A 1 203 ? 3.238 3.494 11.734 1.00 97.44 203 VAL A C 1
ATOM 1551 O O . VAL A 1 203 ? 3.270 4.234 12.722 1.00 97.44 203 VAL A O 1
ATOM 1554 N N . TRP A 1 204 ? 2.775 2.250 11.790 1.00 97.31 204 TRP A N 1
ATOM 1555 C CA . TRP A 1 204 ? 2.366 1.579 13.013 1.00 97.31 204 TRP A CA 1
ATOM 1556 C C . TRP A 1 204 ? 3.462 0.650 13.526 1.00 97.31 204 TRP A C 1
ATOM 1558 O O . TRP A 1 204 ? 4.025 -0.148 12.782 1.00 97.31 204 TRP A O 1
ATOM 1568 N N . ASN A 1 205 ? 3.726 0.720 14.828 1.00 95.06 205 ASN A N 1
ATOM 1569 C CA . ASN A 1 205 ? 4.647 -0.176 15.514 1.00 95.06 205 ASN A CA 1
ATOM 1570 C C . ASN A 1 205 ? 3.884 -1.004 16.560 1.00 95.06 205 ASN A C 1
ATOM 1572 O O . ASN A 1 205 ? 3.055 -0.438 17.283 1.00 95.06 205 ASN A O 1
ATOM 1576 N N . PRO A 1 206 ? 4.178 -2.309 16.714 1.00 91.88 206 PRO A N 1
ATOM 1577 C CA . PRO A 1 206 ? 3.567 -3.135 17.750 1.00 91.88 206 PRO A CA 1
ATOM 1578 C C . PRO A 1 206 ? 3.652 -2.511 19.147 1.00 91.88 206 PRO A C 1
ATOM 1580 O O . PRO A 1 206 ? 4.722 -2.118 19.611 1.00 91.88 206 PRO A O 1
ATOM 1583 N N . GLY A 1 207 ? 2.508 -2.445 19.832 1.00 85.94 207 GLY A N 1
ATOM 1584 C CA . GLY A 1 207 ? 2.382 -1.831 21.157 1.00 85.94 207 GLY A CA 1
ATOM 1585 C C . GLY A 1 207 ? 2.049 -0.335 21.148 1.00 85.94 207 GLY A C 1
ATOM 1586 O O . GLY A 1 207 ? 1.769 0.217 22.213 1.00 85.94 207 GLY A O 1
ATOM 1587 N N . VAL A 1 208 ? 2.019 0.318 19.981 1.00 86.38 208 VAL A N 1
ATOM 1588 C CA . VAL A 1 208 ? 1.480 1.676 19.849 1.00 86.38 208 VAL A CA 1
ATOM 1589 C C . VAL A 1 208 ? -0.044 1.614 19.836 1.00 86.38 208 VAL A C 1
ATOM 1591 O O . VAL A 1 208 ? -0.654 1.029 18.941 1.00 86.38 208 VAL A O 1
ATOM 1594 N N . VAL A 1 209 ? -0.648 2.233 20.851 1.00 78.19 209 VAL A N 1
ATOM 1595 C CA . VAL A 1 209 ? -2.107 2.376 20.997 1.00 78.19 209 VAL A CA 1
ATOM 1596 C C . VAL A 1 209 ? -2.592 3.797 20.708 1.00 78.19 209 VAL A C 1
ATOM 1598 O O . VAL A 1 209 ? -3.762 3.991 20.395 1.00 78.19 209 VAL A O 1
ATOM 1601 N N . ASP A 1 210 ? -1.705 4.788 20.821 1.00 86.19 210 ASP A N 1
ATOM 1602 C CA . ASP A 1 210 ? -2.027 6.196 20.598 1.00 86.19 210 ASP A CA 1
ATOM 1603 C C . ASP A 1 210 ? -1.718 6.599 19.153 1.00 86.19 210 ASP A C 1
ATOM 1605 O O . ASP A 1 210 ? -0.554 6.660 18.748 1.00 86.19 210 ASP A O 1
ATOM 1609 N N . ARG A 1 211 ? -2.768 6.904 18.386 1.00 83.31 211 ARG A N 1
ATOM 1610 C CA . ARG A 1 211 ? -2.659 7.300 16.975 1.00 83.31 211 ARG A CA 1
ATOM 1611 C C . ARG A 1 211 ? -1.870 8.580 16.776 1.00 83.31 211 ARG A C 1
ATOM 1613 O O . ARG A 1 211 ? -1.169 8.698 15.782 1.00 83.31 211 ARG A O 1
ATOM 1620 N N . GLU A 1 212 ? -1.956 9.523 17.710 1.00 86.56 212 GLU A N 1
ATOM 1621 C CA . GLU A 1 212 ? -1.260 10.810 17.583 1.00 86.56 212 GLU A CA 1
ATOM 1622 C C . GLU A 1 212 ? 0.262 10.660 17.718 1.00 86.56 212 GLU A C 1
ATOM 1624 O O . GLU A 1 212 ? 1.019 11.546 17.327 1.00 86.56 212 GLU A O 1
ATOM 1629 N N . SER A 1 213 ? 0.721 9.521 18.246 1.00 87.50 213 SER A N 1
ATOM 1630 C CA . SER A 1 213 ? 2.140 9.171 18.321 1.00 87.50 213 SER A CA 1
ATOM 1631 C C . SER A 1 213 ? 2.673 8.459 17.073 1.00 87.50 213 SER A C 1
ATOM 1633 O O . SER A 1 213 ? 3.883 8.259 16.961 1.00 87.50 213 SER A O 1
ATOM 1635 N N . MET A 1 214 ? 1.793 8.065 16.147 1.00 94.38 214 MET A N 1
ATOM 1636 C CA . MET A 1 214 ? 2.183 7.390 14.912 1.00 94.38 214 MET A CA 1
ATOM 1637 C C . MET A 1 214 ? 2.786 8.390 13.924 1.00 94.38 214 MET A C 1
ATOM 1639 O O . MET A 1 214 ? 2.296 9.506 13.756 1.00 94.38 214 MET A O 1
ATOM 1643 N N . GLU A 1 215 ? 3.858 7.982 13.246 1.00 94.81 215 GLU A N 1
ATOM 1644 C CA . GLU A 1 215 ? 4.480 8.810 12.216 1.00 94.81 215 GLU A CA 1
ATOM 1645 C C . GLU A 1 215 ? 3.577 8.862 10.986 1.00 94.81 215 GLU A C 1
ATOM 1647 O O . GLU A 1 215 ? 3.206 7.825 10.442 1.00 94.81 215 GLU A O 1
ATOM 1652 N N . ARG A 1 216 ? 3.246 10.068 10.526 1.00 95.88 216 ARG A N 1
ATOM 1653 C CA . ARG A 1 216 ? 2.511 10.279 9.279 1.00 95.88 216 ARG A CA 1
ATOM 1654 C C . ARG A 1 216 ? 3.481 10.428 8.115 1.00 95.88 216 ARG A C 1
ATOM 1656 O O . ARG A 1 216 ? 4.311 11.334 8.126 1.00 95.88 216 ARG A O 1
ATOM 1663 N N . VAL A 1 217 ? 3.336 9.572 7.107 1.00 96.19 217 VAL A N 1
ATOM 1664 C CA . VAL A 1 217 ? 4.225 9.507 5.933 1.00 96.19 217 VAL A CA 1
ATOM 1665 C C . VAL A 1 217 ? 3.544 9.922 4.627 1.00 96.19 217 VAL A C 1
ATOM 1667 O O . VAL A 1 217 ? 4.234 10.156 3.637 1.00 96.19 217 VAL A O 1
ATOM 1670 N N . GLY A 1 218 ? 2.215 10.064 4.621 1.00 95.75 218 GLY A N 1
ATOM 1671 C CA . GLY A 1 218 ? 1.455 10.534 3.462 1.00 95.75 218 GLY A CA 1
ATOM 1672 C C . GLY A 1 218 ? 0.060 11.043 3.820 1.00 95.75 218 GLY A C 1
ATOM 1673 O O . GLY A 1 218 ? -0.526 10.633 4.826 1.00 95.75 218 GLY A O 1
ATOM 1674 N N . ASP A 1 219 ? -0.459 11.954 2.996 1.00 95.50 219 ASP A N 1
ATOM 1675 C CA . ASP A 1 219 ? -1.850 12.417 3.068 1.00 95.50 219 ASP A CA 1
ATOM 1676 C C . ASP A 1 219 ? -2.832 11.396 2.484 1.00 95.50 219 ASP A C 1
ATOM 1678 O O . ASP A 1 219 ? -3.912 11.213 3.038 1.00 95.50 219 ASP A O 1
ATOM 1682 N N . ASP A 1 220 ? -2.400 10.703 1.435 1.00 97.12 220 ASP A N 1
ATOM 1683 C CA . ASP A 1 220 ? -3.128 9.684 0.690 1.00 97.12 220 ASP A CA 1
ATOM 1684 C C . ASP A 1 220 ? -2.148 8.609 0.183 1.00 97.12 220 ASP A C 1
ATOM 1686 O O . ASP A 1 220 ? -0.924 8.815 0.175 1.00 97.12 220 ASP A O 1
ATOM 1690 N N . PHE A 1 221 ? -2.665 7.443 -0.218 1.00 97.88 221 PHE A N 1
ATOM 1691 C CA . PHE A 1 221 ? -1.811 6.326 -0.626 1.00 97.88 221 PHE A CA 1
ATOM 1692 C C . PHE A 1 221 ? -1.163 6.541 -1.998 1.00 97.88 221 PHE A C 1
ATOM 1694 O O . PHE A 1 221 ? 0.032 6.277 -2.146 1.00 97.88 221 PHE A O 1
ATOM 1701 N N . GLY A 1 222 ? -1.913 7.026 -2.989 1.00 97.69 222 GLY A N 1
ATOM 1702 C CA . GLY A 1 222 ? -1.424 7.196 -4.359 1.00 97.69 222 GLY A CA 1
ATOM 1703 C C . GLY A 1 222 ? -0.222 8.136 -4.454 1.00 97.69 222 GLY A C 1
ATOM 1704 O O . GLY A 1 222 ? 0.814 7.768 -5.015 1.00 97.69 222 GLY A O 1
ATOM 1705 N N . SER A 1 223 ? -0.312 9.318 -3.843 1.00 97.19 223 SER A N 1
ATOM 1706 C CA . SER A 1 223 ? 0.769 10.307 -3.782 1.00 97.19 223 SER A CA 1
ATOM 1707 C C . SER A 1 223 ? 1.988 9.763 -3.042 1.00 97.19 223 SER A C 1
ATOM 1709 O O . SER A 1 223 ? 3.122 9.932 -3.500 1.00 97.19 223 SER A O 1
ATOM 1711 N N . PHE A 1 224 ? 1.768 9.078 -1.914 1.00 97.69 224 PHE A N 1
ATOM 1712 C CA . PHE A 1 224 ? 2.831 8.450 -1.131 1.00 97.69 224 PHE A CA 1
ATOM 1713 C C . PHE A 1 224 ? 3.578 7.378 -1.938 1.00 97.69 224 PHE A C 1
ATOM 1715 O O . PHE A 1 224 ? 4.807 7.441 -2.055 1.00 97.69 224 PHE A O 1
ATOM 1722 N N . ALA A 1 225 ? 2.847 6.429 -2.528 1.00 98.06 225 ALA A N 1
ATOM 1723 C CA . ALA A 1 225 ? 3.414 5.323 -3.289 1.00 98.06 225 ALA A CA 1
ATOM 1724 C C . ALA A 1 225 ? 4.139 5.827 -4.544 1.00 98.06 225 ALA A C 1
ATOM 1726 O O . ALA A 1 225 ? 5.284 5.445 -4.791 1.00 98.06 225 ALA A O 1
ATOM 1727 N N . PHE A 1 226 ? 3.535 6.754 -5.297 1.00 98.19 226 PHE A N 1
ATOM 1728 C CA . PHE A 1 226 ? 4.168 7.345 -6.475 1.00 98.19 226 PHE A CA 1
ATOM 1729 C C . PHE A 1 226 ? 5.481 8.055 -6.125 1.00 98.19 226 PHE A C 1
ATOM 1731 O O . PHE A 1 226 ? 6.510 7.809 -6.760 1.00 98.19 226 PHE A O 1
ATOM 1738 N N . ALA A 1 227 ? 5.477 8.899 -5.088 1.00 97.38 227 ALA A N 1
ATOM 1739 C CA . ALA A 1 227 ? 6.674 9.616 -4.663 1.00 97.38 227 ALA A CA 1
ATOM 1740 C C . ALA A 1 227 ? 7.774 8.666 -4.163 1.00 97.38 227 ALA A C 1
ATOM 1742 O O . ALA A 1 227 ? 8.958 8.921 -4.403 1.00 97.38 227 ALA A O 1
ATOM 1743 N N . LEU A 1 228 ? 7.413 7.579 -3.473 1.00 97.25 228 LEU A N 1
ATOM 1744 C CA . LEU A 1 228 ? 8.362 6.558 -3.030 1.00 97.25 228 LEU A CA 1
ATOM 1745 C C . LEU A 1 228 ? 9.018 5.852 -4.223 1.00 97.25 228 LEU A C 1
ATOM 1747 O O . LEU A 1 228 ? 10.245 5.900 -4.357 1.00 97.25 228 LEU A O 1
ATOM 1751 N N . CYS A 1 229 ? 8.212 5.312 -5.136 1.00 98.06 229 CYS A N 1
ATOM 1752 C CA . CYS A 1 229 ? 8.683 4.601 -6.323 1.00 98.06 229 CYS A CA 1
ATOM 1753 C C . CYS A 1 229 ? 9.513 5.495 -7.248 1.00 98.06 229 CYS A C 1
ATOM 1755 O O . CYS A 1 229 ? 10.575 5.089 -7.717 1.00 98.06 229 CYS A O 1
ATOM 1757 N N . GLN A 1 230 ? 9.093 6.743 -7.479 1.00 98.00 230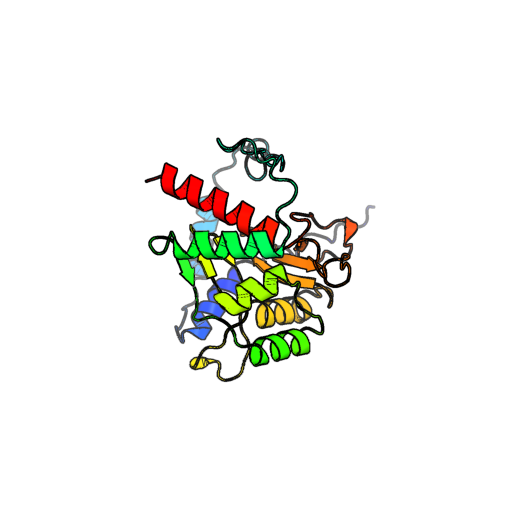 GLN A N 1
ATOM 1758 C CA . GLN A 1 230 ? 9.833 7.673 -8.336 1.00 98.00 230 GLN A CA 1
ATOM 1759 C C . GLN A 1 230 ? 11.253 7.928 -7.805 1.00 98.00 230 GLN A C 1
ATOM 1761 O O . GLN A 1 230 ? 12.221 7.948 -8.575 1.00 98.00 230 GLN A O 1
ATOM 1766 N N . ARG A 1 231 ? 11.409 8.083 -6.483 1.00 97.31 231 ARG A N 1
ATOM 1767 C CA . ARG A 1 231 ? 12.733 8.216 -5.855 1.00 97.31 231 ARG A CA 1
ATOM 1768 C C . ARG A 1 231 ? 13.536 6.924 -5.957 1.00 97.31 231 ARG A C 1
ATOM 1770 O O . ARG A 1 231 ? 14.732 7.001 -6.237 1.00 97.31 231 ARG A O 1
ATOM 1777 N N . ALA A 1 232 ? 12.910 5.773 -5.724 1.00 97.00 232 ALA A N 1
ATOM 1778 C CA . ALA A 1 232 ? 13.570 4.472 -5.789 1.00 97.00 232 ALA A CA 1
ATOM 1779 C C . ALA A 1 232 ? 14.121 4.198 -7.196 1.00 97.00 232 ALA A C 1
ATOM 1781 O O . ALA A 1 232 ? 15.317 3.950 -7.345 1.00 97.00 232 ALA A O 1
ATOM 1782 N N . VAL A 1 233 ? 13.306 4.399 -8.236 1.00 97.81 233 VAL A N 1
ATOM 1783 C CA . VAL A 1 233 ? 13.729 4.290 -9.641 1.00 97.81 233 VAL A CA 1
ATOM 1784 C C . VAL A 1 233 ? 14.869 5.260 -9.947 1.00 97.81 233 VAL A C 1
ATOM 1786 O O . VAL A 1 233 ? 15.883 4.857 -10.511 1.00 97.81 233 VAL A O 1
ATOM 1789 N N . THR A 1 234 ? 14.762 6.524 -9.525 1.00 97.75 234 THR A N 1
ATOM 1790 C CA . THR A 1 234 ? 15.831 7.517 -9.744 1.00 97.75 234 THR A CA 1
ATOM 1791 C C . THR A 1 234 ? 17.159 7.063 -9.129 1.00 97.75 234 THR A C 1
ATOM 1793 O O . THR A 1 234 ? 18.204 7.142 -9.774 1.00 97.75 234 THR A O 1
ATOM 1796 N N . ARG A 1 235 ? 17.131 6.551 -7.891 1.00 96.44 235 ARG A N 1
ATOM 1797 C CA . ARG A 1 235 ? 18.321 6.035 -7.193 1.00 96.44 235 ARG A CA 1
ATOM 1798 C C . ARG A 1 235 ? 18.890 4.795 -7.872 1.00 96.44 235 ARG A C 1
ATOM 1800 O O . ARG A 1 235 ? 20.107 4.703 -8.023 1.00 96.44 235 ARG A O 1
ATOM 1807 N N . TRP A 1 236 ? 18.026 3.876 -8.292 1.00 95.12 236 TRP A N 1
ATOM 1808 C CA . TRP A 1 236 ? 18.422 2.663 -8.996 1.00 95.12 236 TRP A CA 1
ATOM 1809 C C . TRP A 1 236 ? 19.150 2.996 -10.299 1.00 95.12 236 TRP A C 1
ATOM 1811 O O . TRP A 1 236 ? 20.272 2.547 -10.517 1.00 95.12 236 TRP A O 1
ATOM 1821 N N . ARG A 1 237 ? 18.566 3.879 -11.121 1.00 93.00 237 ARG A N 1
ATOM 1822 C CA . ARG A 1 237 ? 19.151 4.319 -12.398 1.00 93.00 237 ARG A CA 1
ATOM 1823 C C . ARG A 1 237 ? 20.444 5.117 -12.229 1.00 93.00 237 ARG A C 1
ATOM 1825 O O . ARG A 1 237 ? 21.291 5.060 -13.105 1.00 93.00 237 ARG A O 1
ATOM 1832 N N . ALA A 1 238 ? 20.612 5.839 -11.121 1.00 94.00 238 ALA A N 1
ATOM 1833 C CA . ALA A 1 238 ? 21.858 6.544 -10.817 1.00 94.00 238 ALA A CA 1
ATOM 1834 C C . ALA A 1 238 ? 22.983 5.621 -10.306 1.00 94.00 238 ALA A C 1
ATOM 1836 O O . ALA A 1 238 ? 24.133 6.051 -10.237 1.00 94.00 238 ALA A O 1
ATOM 1837 N N . SER A 1 239 ? 22.649 4.390 -9.903 1.00 85.06 239 SER A N 1
ATOM 1838 C CA . SER A 1 239 ? 23.592 3.421 -9.327 1.00 85.06 239 SER A CA 1
ATOM 1839 C C . SER A 1 239 ? 24.096 2.380 -10.337 1.00 85.06 239 SER A C 1
ATOM 1841 O O . SER A 1 239 ? 24.999 1.616 -9.991 1.00 85.06 239 SER A O 1
ATOM 1843 N N . GLY A 1 240 ? 23.506 2.329 -11.538 1.00 62.72 240 GLY A N 1
ATOM 1844 C CA . GLY A 1 240 ? 23.911 1.461 -12.653 1.00 62.72 240 GLY A CA 1
ATOM 1845 C C . GLY A 1 240 ? 24.849 2.162 -13.622 1.00 62.72 240 GLY A C 1
ATOM 1846 O O . GLY A 1 240 ? 25.767 1.477 -14.121 1.00 62.72 240 GLY A O 1
#

InterPro domains:
  IPR037883 Knr4/Smi1-like domain superfamily [G3DSA:3.40.1580.10] (79-236)
  IPR037883 Knr4/Smi1-like domain superfamily [SSF160631] (85-233)

Mean predicted aligned error: 14.0 Å

Sequence (240 aa):
MGNGCLVSAAMRCTCESWTLRRLRALGLRVRPIAAEIERLRSALEGRHQDPRRDRSRCLQRLEVPVLEGPSGRIWWMTNAVEASERLIELVRGNDDIANHADGCEAGMIAAAESALGAAFPPSYRRLVEEFGTWDIAGEEFLGVYQTPAMGVELLGSVAETLDARSQYGMPSDLIVVMFDGMGGLVVFDSSRVDQEGECPVLVWNPGVVDRESMERVGDDFGSFAFALCQRAVTRWRASG

pLDDT: mean 76.11, std 28.13, range [26.91, 98.62]

Solvent-accessible surface area (backbone atoms only — not comparable to full-atom values): 14267 Å² total; per-residue (Å²): 143,80,88,81,94,85,84,86,77,87,86,81,68,79,72,69,58,56,62,53,49,60,37,50,77,68,72,52,86,80,75,88,64,66,72,60,52,56,56,53,50,67,66,54,77,76,67,90,76,80,92,85,80,73,91,79,76,86,74,78,71,94,69,82,78,85,78,86,63,100,74,82,69,82,85,75,72,80,48,39,49,58,23,26,54,53,34,52,53,51,46,68,74,35,60,92,50,32,51,61,52,91,26,34,57,72,69,60,50,52,50,46,25,62,74,53,73,46,78,70,29,58,20,49,44,56,46,24,41,60,23,5,32,40,35,36,55,86,50,62,40,43,24,44,47,66,44,87,92,57,56,88,49,60,32,48,23,50,42,55,28,55,47,38,33,74,77,47,66,43,61,75,47,50,42,38,38,30,69,67,86,78,80,34,34,29,23,34,35,65,80,50,61,55,97,83,48,35,23,36,23,31,43,46,46,83,80,70,83,57,71,90,76,40,52,74,77,27,75,26,53,10,50,36,52,28,57,52,44,55,52,33,45,52,53,51,67,74,72,110

Nearest PDB structures (foldseek):
  2prv-assembly1_B  TM=9.083E-01  e=5.552E-08  Bacillus subtilis
  2icg-assembly1_A  TM=8.566E-01  e=3.246E-08  Listeria innocua
  6qbr-assembly1_A  TM=6.895E-01  e=2.487E-04  Saccharomyces cerevisiae
  8aj2-assembly1_A  TM=6.901E-01  e=3.350E-04  Saccharomyces cerevisiae
  8aj2-assembly2_B  TM=6.540E-01  e=2.207E-04  Saccharomyces cerevisiae

Foldseek 3Di:
DDDDDPDDDPPPPQPVVPVVVVCVLVVHDDDDPPPVVVVVVVVVVPDDDDPPPPPDPDDDDPPPDDDDDPPPPDPDDPDLQSLLVVVLVVQVVPVVFKDFAAADDPVQQVVLCVLLVFHDANNLNSNRRHGVWMDGLHFGWFGWDDDPSRPSDTDGQSVVVVCCCVPQVPDSQWIFIGDPVPQWTWTFRRVDADPRRFTWIWTGHRPDPDPVPTHTQGPGDSNSSSVVNVVSVVVSVVVD

Radius of gyration: 20.66 Å; Cα contacts (8 Å, |Δi|>4): 303; chains: 1; bounding box: 50×55×70 Å